Protein AF-X0SSD8-F1 (afdb_monomer_lite)

Organism: NCBI:txid412755

pLDDT: mean 95.23, std 4.35, range [61.84, 98.88]

Secondary structure (DSSP, 8-state):
---HHHHHHHTTT--SHHHHHH--GGGGEETTEESSTT--HHHHHHHHHHHHHHHSTT---EESS-------SEEEEEEEEEETTTTEEEEEEEEEEETTEEEEEEEEEEE-SSSSHHHHHHHHHHHHHHHHHH-SEEEEESSHHHHHHHHHHHHH-TTTS-HHHHHHHT-TTTEEEIIIIIIHHHEE-SSS---HHHHHHHTT---SSSS--HHHHHHHHHHHHHH--HHHHHHHHHHHHHHHHHHHHHHHHHHTSPB--

InterPro domains:
  IPR012337 Ribonuclease H-like superfamily [SSF53098] (72-259)
  IPR019993 RecB family nuclease, TM0106, putative [TIGR03491] (14-251)
  IPR038720 YprB, ribonuclease H-like domain [PF13482] (76-252)

Sequence (261 aa):
ELGRSKRDVMINHLGSVTELAQANLNQFQKGKKTIFSRVGRGTLEKFQERAILLSKSGSKPYLKSQISLPDAPTELFFDIETDPMRDICYLHGFLERRNRDTNTERYVAFFSDQPDEQEEKLAFSRAWEFIQKSMPCVIYYYSPYEKTQWKKLQGKYPDIMSEDDIVKMFNPEYAVDLYLNVVKKKTEWPTNDYSIKTLASYLGFRWRDESPSGAESIEWYHRWVETGDVNIKKRILKYNEDDCIATRVLLDGICLLPLQI

Structure (mmCIF, N/CA/C/O backbone):
data_AF-X0SSD8-F1
#
_entry.id   AF-X0SSD8-F1
#
loop_
_atom_site.group_PDB
_atom_site.id
_atom_site.type_symbol
_atom_site.label_atom_id
_atom_site.label_alt_id
_atom_site.label_comp_id
_atom_site.label_asym_id
_atom_site.label_entity_id
_atom_site.label_seq_id
_atom_site.pdbx_PDB_ins_code
_atom_site.Cartn_x
_atom_site.Cartn_y
_atom_site.Cartn_z
_atom_site.occupancy
_atom_site.B_iso_or_equiv
_atom_site.auth_seq_id
_atom_site.auth_comp_id
_atom_site.auth_asym_id
_atom_site.auth_atom_id
_atom_site.pdbx_PDB_model_num
ATOM 1 N N . GLU A 1 1 ? 10.029 3.449 -12.591 1.00 69.88 1 GLU A N 1
ATOM 2 C CA . GLU A 1 1 ? 8.869 3.849 -13.414 1.00 69.88 1 GLU A CA 1
ATOM 3 C C . GLU A 1 1 ? 9.199 5.068 -14.257 1.00 69.88 1 GLU A C 1
ATOM 5 O O . GLU A 1 1 ? 9.988 5.915 -13.833 1.00 69.88 1 GLU A O 1
ATOM 10 N N . LEU A 1 2 ? 8.609 5.138 -15.448 1.00 79.25 2 LEU A N 1
ATOM 11 C CA . LEU A 1 2 ? 8.697 6.296 -16.328 1.00 79.25 2 LEU A CA 1
ATOM 12 C C . LEU A 1 2 ? 7.611 7.307 -15.926 1.00 79.25 2 LEU A C 1
ATOM 14 O O . LEU A 1 2 ? 6.449 7.180 -16.308 1.00 79.25 2 LEU A O 1
ATOM 18 N N . GLY A 1 3 ? 7.989 8.303 -15.122 1.00 81.69 3 GLY A N 1
ATOM 19 C CA . GLY A 1 3 ? 7.087 9.399 -14.753 1.00 81.69 3 GLY A CA 1
ATOM 20 C C . GLY A 1 3 ? 6.688 10.253 -15.962 1.00 81.69 3 GLY A C 1
ATOM 21 O O . GLY A 1 3 ? 7.437 10.326 -16.939 1.00 81.69 3 GLY A O 1
ATOM 22 N N . ARG A 1 4 ? 5.532 10.928 -15.879 1.00 84.69 4 ARG A N 1
ATOM 23 C CA . ARG A 1 4 ? 4.957 11.754 -16.961 1.00 84.69 4 ARG A CA 1
ATOM 24 C C . ARG A 1 4 ? 5.971 12.728 -17.568 1.00 84.69 4 ARG A C 1
ATOM 26 O O . ARG A 1 4 ? 6.215 12.680 -18.762 1.00 84.69 4 ARG A O 1
ATOM 33 N N . SER A 1 5 ? 6.681 13.488 -16.735 1.00 86.75 5 SER A N 1
ATOM 34 C CA . SER A 1 5 ? 7.686 14.458 -17.199 1.00 86.75 5 SER A CA 1
ATOM 35 C C . SER A 1 5 ? 8.818 13.846 -18.033 1.00 86.75 5 SER A C 1
ATOM 37 O O . SER A 1 5 ? 9.299 14.477 -18.969 1.00 86.75 5 SER A O 1
ATOM 39 N N . LYS A 1 6 ? 9.255 12.620 -17.715 1.00 88.94 6 LYS A N 1
ATOM 40 C CA . LYS A 1 6 ? 10.278 11.903 -18.494 1.00 88.94 6 LYS A CA 1
ATOM 41 C C . LYS A 1 6 ? 9.692 11.296 -19.767 1.00 88.94 6 LYS A C 1
ATOM 43 O O . LYS A 1 6 ? 10.378 11.248 -20.779 1.00 88.94 6 LYS A O 1
ATOM 48 N N . ARG A 1 7 ? 8.434 10.852 -19.722 1.00 88.19 7 ARG A N 1
ATOM 49 C CA . ARG A 1 7 ? 7.702 10.359 -20.893 1.00 88.19 7 ARG A CA 1
ATOM 50 C C . ARG A 1 7 ? 7.535 11.460 -21.936 1.00 88.19 7 ARG A C 1
ATOM 52 O O . ARG A 1 7 ? 7.892 11.242 -23.084 1.00 88.19 7 ARG A O 1
ATOM 59 N N . ASP A 1 8 ? 7.092 12.642 -21.518 1.00 90.31 8 ASP A N 1
ATOM 60 C CA . ASP A 1 8 ? 6.790 13.766 -22.413 1.00 90.31 8 ASP A CA 1
ATOM 61 C C . ASP A 1 8 ? 8.025 14.232 -23.203 1.00 90.31 8 ASP A C 1
ATOM 63 O O . ASP A 1 8 ? 7.919 14.599 -24.368 1.00 90.31 8 ASP A O 1
ATOM 67 N N . VAL A 1 9 ? 9.226 14.166 -22.612 1.00 91.94 9 VAL A N 1
ATOM 68 C CA . VAL A 1 9 ? 10.470 14.512 -23.330 1.00 91.94 9 VAL A CA 1
ATOM 69 C C . VAL A 1 9 ? 10.972 13.394 -24.248 1.00 91.94 9 VAL A C 1
ATOM 71 O O . VAL A 1 9 ? 11.770 13.661 -25.144 1.00 91.94 9 VAL A O 1
ATOM 74 N N . MET A 1 10 ? 10.538 12.150 -24.027 1.00 92.00 10 MET A N 1
ATOM 75 C CA . MET A 1 10 ? 10.945 10.983 -24.817 1.00 92.00 10 MET A CA 1
ATOM 76 C C . MET A 1 10 ? 9.982 10.688 -25.971 1.00 92.00 10 MET A C 1
ATOM 78 O O . MET A 1 10 ? 10.431 10.205 -27.007 1.00 92.00 10 MET A O 1
ATOM 82 N N . ILE A 1 11 ? 8.694 11.012 -25.824 1.00 91.56 11 ILE A N 1
ATOM 83 C CA . ILE A 1 11 ? 7.618 10.541 -26.710 1.00 91.56 11 ILE A CA 1
ATOM 84 C C . ILE A 1 11 ? 7.776 10.963 -28.175 1.00 91.56 11 ILE A C 1
ATOM 86 O O . ILE A 1 11 ? 7.398 10.220 -29.070 1.00 91.56 11 ILE A O 1
ATOM 90 N N . ASN A 1 12 ? 8.421 12.106 -28.431 1.00 89.81 12 ASN A N 1
ATOM 91 C CA . ASN A 1 12 ? 8.698 12.584 -29.791 1.00 89.81 12 ASN A CA 1
ATOM 92 C C . ASN A 1 12 ? 9.767 11.759 -30.535 1.00 89.81 12 ASN A C 1
ATOM 94 O O . ASN A 1 12 ? 9.940 11.940 -31.734 1.00 89.81 12 ASN A O 1
ATOM 98 N N . HIS A 1 13 ? 10.510 10.899 -29.831 1.00 92.06 13 HIS A N 1
ATOM 99 C CA . HIS A 1 13 ? 11.540 10.025 -30.412 1.00 92.06 13 HIS A CA 1
ATOM 100 C C . HIS A 1 13 ? 11.259 8.534 -30.184 1.00 92.06 13 HIS A C 1
ATOM 102 O O . HIS A 1 13 ? 11.818 7.696 -30.882 1.00 92.06 13 HIS A O 1
ATOM 108 N N . LEU A 1 14 ? 10.471 8.211 -29.157 1.00 91.56 14 LEU A N 1
ATOM 109 C CA . LEU A 1 14 ? 10.144 6.863 -28.708 1.00 91.56 14 LEU A CA 1
ATOM 110 C C . LEU A 1 14 ? 8.654 6.835 -28.356 1.00 91.56 14 LEU A C 1
ATOM 112 O O . LEU A 1 14 ? 8.268 7.176 -27.235 1.00 91.56 14 LEU A O 1
ATOM 116 N N . GLY A 1 15 ? 7.824 6.471 -29.329 1.00 89.12 15 GLY A N 1
ATOM 117 C CA . GLY A 1 15 ? 6.366 6.524 -29.245 1.00 89.12 15 GLY A CA 1
ATOM 118 C C . GLY A 1 15 ? 5.740 5.330 -28.526 1.00 89.12 15 GLY A C 1
ATOM 119 O O . GLY A 1 15 ? 4.599 5.418 -28.074 1.00 89.12 15 GLY A O 1
ATOM 120 N N . SER A 1 16 ? 6.472 4.220 -28.376 1.00 91.38 16 SER A N 1
ATOM 121 C CA . SER A 1 16 ? 5.953 3.004 -27.744 1.00 91.38 16 SER A CA 1
ATOM 122 C C . SER A 1 16 ? 6.975 2.266 -26.876 1.00 91.38 16 SER A C 1
ATOM 124 O O . SER A 1 16 ? 8.190 2.452 -26.976 1.00 91.38 16 SER A O 1
ATOM 126 N N . VAL A 1 17 ? 6.461 1.381 -26.015 1.00 91.19 17 VAL A N 1
ATOM 127 C CA . VAL A 1 17 ? 7.279 0.452 -25.220 1.00 91.19 17 VAL A CA 1
ATOM 128 C C . VAL A 1 17 ? 8.094 -0.460 -26.142 1.00 91.19 17 VAL A C 1
ATOM 130 O O . VAL A 1 17 ? 9.282 -0.654 -25.910 1.00 91.19 17 VAL A O 1
ATOM 133 N N . THR A 1 18 ? 7.494 -0.954 -27.226 1.00 93.12 18 THR A N 1
ATOM 134 C CA . THR A 1 18 ? 8.175 -1.811 -28.205 1.00 93.12 18 THR A CA 1
ATOM 135 C C . THR A 1 18 ? 9.313 -1.082 -28.916 1.00 93.12 18 THR A C 1
ATOM 137 O O . THR A 1 18 ? 10.403 -1.636 -29.037 1.00 93.12 18 THR A O 1
ATOM 140 N N . GLU A 1 19 ? 9.106 0.175 -29.317 1.00 94.12 19 GLU A N 1
ATOM 141 C CA . GLU A 1 19 ? 10.172 0.994 -29.905 1.00 94.12 19 GLU A CA 1
ATOM 142 C C . GLU A 1 19 ? 11.337 1.179 -28.935 1.00 94.12 19 GLU A C 1
ATOM 144 O O . GLU A 1 19 ? 12.487 0.961 -29.309 1.00 94.12 19 GLU A O 1
ATOM 149 N N . LEU A 1 20 ? 11.066 1.519 -27.671 1.00 94.25 20 LEU A N 1
ATOM 150 C CA . LEU A 1 20 ? 12.121 1.659 -26.666 1.00 94.25 20 LEU A CA 1
ATOM 151 C C . LEU A 1 20 ? 12.851 0.331 -26.409 1.00 94.25 20 LEU A C 1
ATOM 153 O O . LEU A 1 20 ? 14.072 0.332 -26.251 1.00 94.25 20 LEU A O 1
ATOM 157 N N . ALA A 1 21 ? 12.139 -0.797 -26.411 1.00 94.50 21 ALA A N 1
ATOM 158 C CA . ALA A 1 21 ? 12.737 -2.119 -26.252 1.00 94.50 21 ALA A CA 1
ATOM 159 C C . ALA A 1 21 ? 13.722 -2.467 -27.382 1.00 94.50 21 ALA A C 1
ATOM 161 O O . ALA A 1 21 ? 14.730 -3.121 -27.131 1.00 94.50 21 ALA A O 1
ATOM 162 N N . GLN A 1 22 ? 13.444 -2.018 -28.609 1.00 95.06 22 GLN A N 1
ATOM 163 C CA . GLN A 1 22 ? 14.235 -2.326 -29.806 1.00 95.06 22 GLN A CA 1
ATOM 164 C C . GLN A 1 22 ? 15.257 -1.234 -30.167 1.00 95.06 22 GLN A C 1
ATOM 166 O O . GLN A 1 22 ? 16.117 -1.446 -31.021 1.00 95.06 22 GLN A O 1
ATOM 171 N N . ALA A 1 23 ? 15.174 -0.057 -29.542 1.00 94.31 23 ALA A N 1
ATOM 172 C CA . ALA A 1 23 ? 15.979 1.094 -29.922 1.00 94.31 23 ALA A CA 1
ATOM 173 C C . ALA A 1 23 ? 17.484 0.898 -29.676 1.00 94.31 23 ALA A C 1
ATOM 175 O O . ALA A 1 23 ? 17.923 0.462 -28.612 1.00 94.31 23 ALA A O 1
ATOM 176 N N . ASN A 1 24 ? 18.311 1.366 -30.613 1.00 94.88 24 ASN A N 1
ATOM 177 C CA . ASN A 1 24 ? 19.737 1.541 -30.362 1.00 94.88 24 ASN A CA 1
ATOM 178 C C . ASN A 1 24 ? 19.959 2.802 -29.514 1.00 94.88 24 ASN A C 1
ATOM 180 O O . ASN A 1 24 ? 19.963 3.915 -30.039 1.00 94.88 24 ASN A O 1
ATOM 184 N N . LEU A 1 25 ? 20.193 2.648 -28.206 1.00 94.19 25 LEU A N 1
ATOM 185 C CA . LEU A 1 25 ? 20.314 3.788 -27.289 1.00 94.19 25 LEU A CA 1
ATOM 186 C C . LEU A 1 25 ? 21.451 4.766 -27.635 1.00 94.19 25 LEU A C 1
ATOM 188 O O . LEU A 1 25 ? 21.428 5.912 -27.183 1.00 94.19 25 LEU A O 1
ATOM 192 N N . ASN A 1 26 ? 22.441 4.352 -28.434 1.00 93.19 26 ASN A N 1
ATOM 193 C CA . ASN A 1 26 ? 23.546 5.222 -28.849 1.00 93.19 26 ASN A CA 1
ATOM 194 C C . ASN A 1 26 ? 23.082 6.371 -29.752 1.00 93.19 26 ASN A C 1
ATOM 196 O O . ASN A 1 26 ? 23.691 7.438 -29.716 1.00 93.19 26 ASN A O 1
ATOM 200 N N . GLN A 1 27 ? 21.971 6.210 -30.480 1.00 94.19 27 GLN A N 1
ATOM 201 C CA . GLN A 1 27 ? 21.400 7.282 -31.307 1.00 94.19 27 GLN A CA 1
ATOM 202 C C . GLN A 1 27 ? 20.897 8.472 -30.474 1.00 94.19 27 GLN A C 1
ATOM 204 O O . GLN A 1 27 ? 20.763 9.584 -30.975 1.00 94.19 27 GLN A O 1
ATOM 209 N N . PHE A 1 28 ? 20.642 8.247 -29.183 1.00 94.06 28 PHE A N 1
ATOM 210 C CA . PHE A 1 28 ? 20.169 9.266 -28.252 1.00 94.06 28 PHE A CA 1
ATOM 211 C C . PHE A 1 28 ? 21.304 9.907 -27.444 1.00 94.06 28 PHE A C 1
ATOM 213 O O . PHE A 1 28 ? 21.031 10.706 -26.548 1.00 94.06 28 PHE A O 1
ATOM 220 N N . GLN A 1 29 ? 22.569 9.574 -27.717 1.00 92.62 29 GLN A N 1
ATOM 221 C CA . GLN A 1 29 ? 23.724 10.108 -26.995 1.00 92.62 29 GLN A CA 1
ATOM 222 C C . GLN A 1 29 ? 24.160 11.472 -27.562 1.00 92.62 29 GLN A C 1
ATOM 224 O O . GLN A 1 29 ? 24.346 11.636 -28.763 1.00 92.62 29 GLN A O 1
ATOM 229 N N . LYS A 1 30 ? 24.391 12.454 -26.683 1.00 89.44 30 LYS A N 1
ATOM 230 C CA . LYS A 1 30 ? 24.943 13.779 -27.008 1.00 89.44 30 LYS A CA 1
ATOM 231 C C . LYS A 1 30 ? 26.070 14.134 -26.033 1.00 89.44 30 LYS A C 1
ATOM 233 O O . LYS A 1 30 ? 25.843 14.664 -24.941 1.00 89.44 30 LYS A O 1
ATOM 238 N N . GLY A 1 31 ? 27.308 13.824 -26.421 1.00 88.12 31 GLY A N 1
ATOM 239 C CA . GLY A 1 31 ? 28.483 13.977 -25.558 1.00 88.12 31 GLY A CA 1
ATOM 240 C C . GLY A 1 31 ? 28.367 13.101 -24.306 1.00 88.12 31 GLY A C 1
ATOM 241 O O . GLY A 1 31 ? 28.175 11.895 -24.411 1.00 88.12 31 GLY A O 1
ATOM 242 N N . LYS A 1 32 ? 28.439 13.703 -23.111 1.00 83.94 32 LYS A N 1
ATOM 243 C CA . LYS A 1 32 ? 28.251 13.001 -21.821 1.00 83.94 32 LYS A CA 1
ATOM 244 C C . LYS A 1 32 ? 26.780 12.852 -21.394 1.00 83.94 32 LYS A C 1
ATOM 246 O O . LYS A 1 32 ? 26.508 12.289 -20.337 1.00 83.94 32 LYS A O 1
ATOM 251 N N . LYS A 1 33 ? 25.833 13.397 -22.161 1.00 91.88 33 LYS A N 1
ATOM 252 C CA . LYS A 1 33 ? 24.393 13.401 -21.853 1.00 91.88 33 LYS A CA 1
ATOM 253 C C . LYS A 1 33 ? 23.620 12.626 -22.918 1.00 91.88 33 LYS A C 1
ATOM 255 O O . LYS A 1 33 ? 24.188 12.224 -23.927 1.00 91.88 33 LYS A O 1
ATOM 260 N N . THR A 1 34 ? 22.322 12.442 -22.700 1.00 93.50 34 THR A N 1
ATOM 261 C CA . THR A 1 34 ? 21.405 12.048 -23.776 1.00 93.50 34 THR A CA 1
ATOM 262 C C . THR A 1 34 ? 20.756 13.295 -24.388 1.00 93.50 34 THR A C 1
ATOM 264 O O . THR A 1 34 ? 20.888 14.399 -23.850 1.00 93.50 34 THR A O 1
ATOM 267 N N . ILE A 1 35 ? 20.045 13.131 -25.503 1.00 94.56 35 ILE A N 1
ATOM 268 C CA . ILE A 1 35 ? 19.203 14.180 -26.095 1.00 94.56 35 ILE A CA 1
ATOM 269 C C . ILE A 1 35 ? 17.969 14.506 -25.236 1.00 94.56 35 ILE A C 1
ATOM 271 O O . ILE A 1 35 ? 17.359 15.560 -25.405 1.00 94.56 35 ILE A O 1
ATOM 275 N N . PHE A 1 36 ? 17.610 13.626 -24.299 1.00 93.75 36 PHE A N 1
ATOM 276 C CA . PHE A 1 36 ? 16.436 13.763 -23.449 1.00 93.75 36 PHE A CA 1
ATOM 277 C C . PHE A 1 36 ? 16.765 14.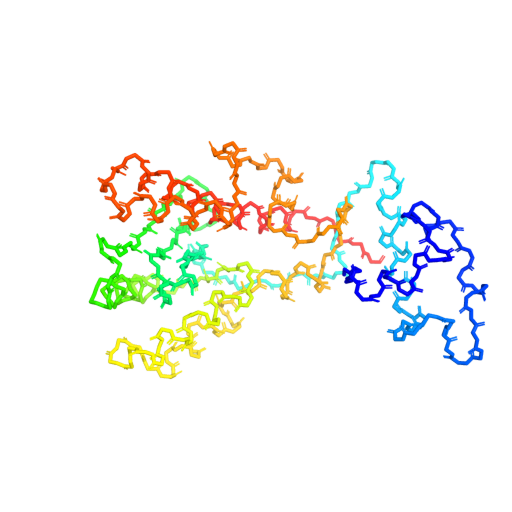576 -22.193 1.00 93.75 36 PHE A C 1
ATOM 279 O O . PHE A 1 36 ? 17.628 14.220 -21.382 1.00 93.75 36 PHE A O 1
ATOM 286 N N . SER A 1 37 ? 16.036 15.674 -21.988 1.00 90.75 37 SER A N 1
ATOM 287 C CA . SER A 1 37 ? 16.202 16.508 -20.796 1.00 90.75 37 SER A CA 1
ATOM 288 C C . SER A 1 37 ? 15.948 15.699 -19.518 1.00 90.75 37 SER A C 1
ATOM 290 O O . SER A 1 37 ? 14.937 15.013 -19.394 1.00 90.75 37 SER A O 1
ATOM 292 N N . ARG A 1 38 ? 16.870 15.783 -18.547 1.00 89.38 38 ARG A N 1
ATOM 293 C CA . ARG A 1 38 ? 16.798 15.096 -17.235 1.00 89.38 38 ARG A CA 1
ATOM 294 C C . ARG A 1 38 ? 16.733 13.557 -17.299 1.00 89.38 38 ARG A C 1
ATOM 296 O O . ARG A 1 38 ? 16.425 12.919 -16.290 1.00 89.38 38 ARG A O 1
ATOM 303 N N . VAL A 1 39 ? 17.071 12.949 -18.437 1.00 92.06 39 VAL A N 1
ATOM 304 C CA . VAL A 1 39 ? 17.204 11.492 -18.583 1.00 92.06 39 VAL A CA 1
ATOM 305 C C . VAL A 1 39 ? 18.650 11.173 -18.953 1.00 92.06 39 VAL A C 1
ATOM 307 O O . VAL A 1 39 ? 19.089 11.370 -20.079 1.00 92.06 39 VAL A O 1
ATOM 310 N N . GLY A 1 40 ? 19.434 10.715 -17.979 1.00 92.75 40 GLY A N 1
ATOM 311 C CA . GLY A 1 40 ? 20.805 10.259 -18.223 1.00 92.75 40 GLY A CA 1
ATOM 312 C C . GLY A 1 40 ? 20.850 8.875 -18.876 1.00 92.75 40 GLY A C 1
ATOM 313 O O . GLY A 1 40 ? 19.853 8.153 -18.870 1.00 92.75 40 GLY A O 1
ATOM 314 N N . ARG A 1 41 ? 22.030 8.475 -19.368 1.00 93.50 41 ARG A N 1
ATOM 315 C CA . ARG A 1 41 ? 22.236 7.187 -20.050 1.00 93.50 41 ARG A CA 1
ATOM 316 C C . ARG A 1 41 ? 21.767 5.990 -19.217 1.00 93.50 41 ARG A C 1
ATOM 318 O O . ARG A 1 41 ? 20.893 5.262 -19.664 1.00 93.50 41 ARG A O 1
ATOM 325 N N . GLY A 1 42 ? 22.221 5.878 -17.969 1.00 91.38 42 GLY A N 1
ATOM 326 C CA . GLY A 1 42 ? 21.797 4.784 -17.085 1.00 91.38 42 GLY A CA 1
ATOM 327 C C . GLY A 1 42 ? 20.308 4.804 -16.714 1.00 91.38 42 GLY A C 1
ATOM 328 O O . GLY A 1 42 ? 19.747 3.785 -16.336 1.00 91.38 42 GLY A O 1
ATOM 329 N N . THR A 1 43 ? 19.626 5.954 -16.811 1.00 91.75 43 THR A N 1
ATOM 330 C CA . THR A 1 43 ? 18.159 5.993 -16.651 1.00 91.75 43 THR A CA 1
ATOM 331 C C . THR A 1 43 ? 17.462 5.468 -17.903 1.00 91.75 43 THR A C 1
ATOM 333 O O . THR A 1 43 ? 16.469 4.759 -17.785 1.00 91.75 43 THR A O 1
ATOM 336 N N . LEU A 1 44 ? 17.985 5.806 -19.083 1.00 93.31 44 LEU A N 1
ATOM 337 C CA . LEU A 1 44 ? 17.465 5.336 -20.362 1.00 93.31 44 LEU A CA 1
ATOM 338 C C . LEU A 1 44 ? 17.641 3.818 -20.519 1.00 93.31 44 LEU A C 1
ATOM 340 O O . LEU A 1 44 ? 16.694 3.151 -20.917 1.00 93.31 44 LEU A O 1
ATOM 344 N N . GLU A 1 45 ? 18.796 3.278 -20.122 1.00 93.06 45 GLU A N 1
ATOM 345 C CA . GLU A 1 45 ? 19.063 1.829 -20.079 1.00 93.06 45 GLU A CA 1
ATOM 346 C C . GLU A 1 45 ? 18.060 1.107 -19.178 1.00 93.06 45 GLU A C 1
ATOM 348 O O . GLU A 1 45 ? 17.375 0.198 -19.634 1.00 93.06 45 GLU A O 1
ATOM 353 N N . LYS A 1 46 ? 17.842 1.602 -17.952 1.00 90.19 46 LYS A N 1
ATOM 354 C CA . LYS A 1 46 ? 16.805 1.062 -17.057 1.00 90.19 46 LYS A CA 1
ATOM 355 C C . LYS A 1 46 ? 15.408 1.108 -17.672 1.00 90.19 46 LYS A C 1
ATOM 357 O O . LYS A 1 46 ? 14.597 0.227 -17.421 1.00 90.19 46 LYS A O 1
ATOM 362 N N . PHE A 1 47 ? 15.072 2.147 -18.435 1.00 92.06 47 PHE A N 1
ATOM 363 C CA . PHE A 1 47 ? 13.776 2.194 -19.115 1.00 92.06 47 PHE A CA 1
ATOM 364 C C . PHE A 1 47 ? 13.691 1.182 -20.258 1.00 92.06 47 PHE A C 1
ATOM 366 O O . PHE A 1 47 ? 12.637 0.571 -20.421 1.00 92.06 47 PHE A O 1
ATOM 373 N N . GLN A 1 48 ? 14.779 0.971 -21.000 1.00 93.31 48 GLN A N 1
ATOM 374 C CA . GLN A 1 48 ? 14.852 -0.046 -22.044 1.00 93.31 48 GLN A CA 1
ATOM 375 C C . GLN A 1 48 ? 14.765 -1.466 -21.479 1.00 93.31 48 GLN A C 1
ATOM 377 O O . GLN A 1 48 ? 13.993 -2.256 -22.005 1.00 93.31 48 GLN A O 1
ATOM 382 N N . GLU A 1 49 ? 15.465 -1.786 -20.391 1.00 90.69 49 GLU A N 1
ATOM 383 C CA . GLU A 1 49 ? 15.370 -3.096 -19.724 1.00 90.69 49 GLU A CA 1
ATOM 384 C C . GLU A 1 49 ? 13.917 -3.434 -19.360 1.00 90.69 49 GLU A C 1
ATOM 3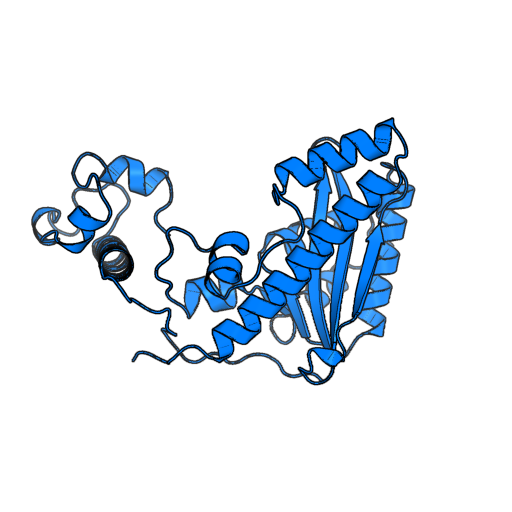86 O O . GLU A 1 49 ? 13.412 -4.509 -19.688 1.00 90.69 49 GLU A O 1
ATOM 391 N N . ARG A 1 50 ? 13.200 -2.470 -18.770 1.00 91.50 50 ARG A N 1
ATOM 392 C CA . ARG A 1 50 ? 11.769 -2.617 -18.462 1.00 91.50 50 ARG A CA 1
ATOM 393 C C . ARG A 1 50 ? 10.918 -2.756 -19.717 1.00 91.50 50 ARG A C 1
ATOM 395 O O . ARG A 1 50 ? 9.980 -3.544 -19.741 1.00 91.50 50 ARG A O 1
ATOM 402 N N . ALA A 1 51 ? 11.235 -1.997 -20.761 1.00 92.75 51 ALA A N 1
ATOM 403 C CA . ALA A 1 51 ? 10.522 -2.068 -22.027 1.00 92.75 51 ALA A CA 1
ATOM 404 C C . ALA A 1 51 ? 10.696 -3.432 -22.713 1.00 92.75 51 ALA A C 1
ATOM 406 O O . ALA A 1 51 ? 9.731 -3.969 -23.255 1.00 92.75 51 ALA A O 1
ATOM 407 N N . ILE A 1 52 ? 11.895 -4.017 -22.641 1.00 92.25 52 ILE A N 1
ATOM 408 C CA . ILE A 1 52 ? 12.188 -5.376 -23.112 1.00 92.25 52 ILE A CA 1
ATOM 409 C C . ILE A 1 52 ? 11.353 -6.387 -22.328 1.00 92.25 52 ILE A C 1
ATOM 411 O O . ILE A 1 52 ? 10.692 -7.229 -22.938 1.00 92.25 52 ILE A O 1
ATOM 415 N N . LEU A 1 53 ? 11.329 -6.276 -20.996 1.00 91.94 53 LEU A N 1
ATOM 416 C CA . LEU A 1 53 ? 10.535 -7.161 -20.146 1.00 91.94 53 LEU A CA 1
ATOM 417 C C . LEU A 1 53 ? 9.039 -7.086 -20.490 1.00 91.94 53 LEU A C 1
ATOM 419 O O . LEU A 1 53 ? 8.403 -8.122 -20.660 1.00 91.94 53 LEU A O 1
ATOM 423 N N . LEU A 1 54 ? 8.503 -5.874 -20.658 1.00 91.88 54 LEU A N 1
ATOM 424 C CA . LEU A 1 54 ? 7.109 -5.627 -21.042 1.00 91.88 54 LEU A CA 1
ATOM 425 C C . LEU A 1 54 ? 6.760 -6.116 -22.453 1.00 91.88 54 LEU A C 1
ATOM 427 O O . LEU A 1 54 ? 5.638 -6.552 -22.688 1.00 91.88 54 LEU A O 1
ATOM 431 N N . SER A 1 55 ? 7.697 -6.027 -23.399 1.00 91.00 55 SER A N 1
ATOM 432 C CA . SER A 1 55 ? 7.448 -6.376 -24.806 1.00 91.00 55 SER A CA 1
ATOM 433 C C . SER A 1 55 ? 7.554 -7.876 -25.079 1.00 91.00 55 SER A C 1
ATOM 435 O O . SER A 1 55 ? 7.029 -8.365 -26.079 1.00 91.00 55 SER A O 1
ATOM 437 N N . LYS A 1 56 ? 8.262 -8.622 -24.226 1.00 90.38 56 LYS A N 1
ATOM 438 C CA . LYS A 1 56 ? 8.466 -10.059 -24.404 1.00 90.38 56 LYS A CA 1
ATOM 439 C C . LYS A 1 56 ? 7.290 -10.844 -23.819 1.00 90.38 56 LYS A C 1
ATOM 441 O O . LYS A 1 56 ? 7.064 -10.857 -22.611 1.00 90.38 56 LYS A O 1
ATOM 446 N N . SER A 1 57 ? 6.568 -11.549 -24.689 1.00 88.31 57 SER A N 1
ATOM 447 C CA . SER A 1 57 ? 5.499 -12.461 -24.270 1.00 88.31 57 SER A CA 1
ATOM 448 C C . SER A 1 57 ? 6.038 -13.541 -23.322 1.00 88.31 57 SER A C 1
ATOM 450 O O . SER A 1 57 ? 7.115 -14.098 -23.546 1.00 88.31 57 SER A O 1
ATOM 452 N N . GLY A 1 58 ? 5.296 -13.820 -22.249 1.00 88.88 58 GLY A N 1
ATOM 453 C CA . GLY A 1 58 ? 5.672 -14.805 -21.231 1.00 88.88 58 GLY A CA 1
ATOM 454 C C . GLY A 1 58 ? 6.736 -14.341 -20.231 1.00 88.88 58 GLY A C 1
ATOM 455 O O . GLY A 1 58 ? 7.180 -15.152 -19.418 1.00 88.88 58 GLY A O 1
ATOM 456 N N . SER A 1 59 ? 7.145 -13.066 -20.259 1.00 92.56 59 SER A N 1
ATOM 457 C CA . SER A 1 59 ? 7.977 -12.481 -19.205 1.00 92.56 59 SER A CA 1
ATOM 458 C C . SER A 1 59 ? 7.342 -12.659 -17.828 1.00 92.56 59 SER A C 1
ATOM 460 O O . SER A 1 59 ? 6.133 -12.490 -17.654 1.00 92.56 59 SER A O 1
ATOM 462 N N . LYS A 1 60 ? 8.182 -12.974 -16.842 1.00 94.31 60 LYS A N 1
ATOM 463 C CA . LYS A 1 60 ? 7.792 -13.155 -15.443 1.00 94.31 60 LYS A CA 1
ATOM 464 C C . LYS A 1 60 ? 8.508 -12.133 -14.559 1.00 94.31 60 LYS A C 1
ATOM 466 O O . LYS A 1 60 ? 9.612 -11.713 -14.910 1.00 94.31 60 LYS A O 1
ATOM 471 N N . PRO A 1 61 ? 7.899 -11.728 -13.436 1.00 96.06 61 PRO A N 1
ATOM 472 C CA . PRO A 1 61 ? 8.568 -10.909 -12.438 1.00 96.06 61 PRO A CA 1
ATOM 473 C C . PRO A 1 61 ? 9.744 -11.654 -11.803 1.00 96.06 61 PRO A C 1
ATOM 475 O O . PRO A 1 61 ? 9.761 -12.886 -11.749 1.00 96.06 61 PRO A O 1
ATOM 478 N N . TYR A 1 62 ? 10.716 -10.892 -11.310 1.00 96.00 62 TYR A N 1
ATOM 479 C CA . TYR A 1 62 ? 11.917 -11.426 -10.672 1.00 96.00 62 TYR A CA 1
ATOM 480 C C . TYR A 1 62 ? 12.459 -10.484 -9.591 1.00 96.00 62 TYR A C 1
ATOM 482 O O . TYR A 1 62 ? 12.144 -9.287 -9.549 1.00 96.00 62 TYR A O 1
ATOM 490 N N . LEU A 1 63 ? 13.302 -11.030 -8.715 1.00 97.44 63 LEU A N 1
ATOM 491 C CA . LEU A 1 63 ? 14.083 -10.263 -7.751 1.00 97.44 63 LEU A CA 1
ATOM 492 C C . LEU A 1 63 ? 15.397 -9.810 -8.384 1.00 97.44 63 LEU A C 1
ATOM 494 O O . LEU A 1 63 ? 16.131 -10.613 -8.951 1.00 97.44 63 LEU A O 1
ATOM 498 N N . LYS A 1 64 ? 15.715 -8.526 -8.230 1.00 94.94 64 LYS A N 1
ATOM 499 C CA . LYS A 1 64 ? 17.006 -7.915 -8.586 1.00 94.94 64 LYS A CA 1
ATOM 500 C C . LYS A 1 64 ? 18.071 -8.137 -7.511 1.00 94.94 64 LYS A C 1
ATOM 502 O O . LYS A 1 64 ? 19.254 -7.940 -7.756 1.00 94.94 64 LYS A O 1
ATOM 507 N N . SER A 1 65 ? 17.646 -8.437 -6.286 1.00 95.44 65 SER A N 1
ATOM 508 C CA . SER A 1 65 ? 18.515 -8.714 -5.145 1.00 95.44 65 SER A CA 1
ATOM 509 C C . SER A 1 65 ? 17.743 -9.451 -4.054 1.00 95.44 65 SER A C 1
ATOM 511 O O . SER A 1 65 ? 16.511 -9.422 -4.018 1.00 95.44 65 SER A O 1
ATOM 513 N N . GLN A 1 66 ? 18.469 -10.108 -3.150 1.00 94.81 66 GLN A N 1
ATOM 514 C CA . GLN A 1 66 ? 17.864 -10.834 -2.040 1.00 94.81 66 GLN A CA 1
ATOM 515 C C . GLN A 1 66 ? 17.073 -9.895 -1.112 1.00 94.81 66 GLN A C 1
ATOM 517 O O . GLN A 1 66 ? 17.477 -8.764 -0.807 1.00 94.81 66 GLN A O 1
ATOM 522 N N . ILE A 1 67 ? 15.927 -10.381 -0.643 1.00 94.50 67 ILE A N 1
ATOM 523 C CA . ILE A 1 67 ? 15.079 -9.680 0.315 1.00 94.50 67 ILE A CA 1
ATOM 524 C C . ILE A 1 67 ? 15.343 -10.269 1.700 1.00 94.50 67 ILE A C 1
ATOM 526 O O . ILE A 1 67 ? 15.353 -11.481 1.877 1.00 94.50 67 ILE A O 1
ATOM 530 N N . SER A 1 68 ? 15.560 -9.385 2.670 1.00 93.75 68 SER A N 1
ATOM 531 C CA . SER A 1 68 ? 15.471 -9.702 4.090 1.00 93.75 68 SER A CA 1
ATOM 532 C C . SER A 1 68 ? 14.262 -8.945 4.620 1.00 93.75 68 SER A C 1
ATOM 534 O O . SER A 1 68 ? 14.142 -7.742 4.356 1.00 93.75 68 SER A O 1
ATOM 536 N N . LEU A 1 69 ? 13.353 -9.670 5.264 1.00 95.94 69 LEU A N 1
ATOM 537 C CA . LEU A 1 69 ? 12.153 -9.145 5.900 1.00 95.94 69 LEU A CA 1
ATOM 538 C C . LEU A 1 69 ? 12.258 -9.417 7.400 1.00 95.94 69 LEU A C 1
ATOM 540 O O . LEU A 1 69 ? 12.836 -10.441 7.778 1.00 95.94 69 LEU A O 1
ATOM 544 N N . PRO A 1 70 ? 11.723 -8.527 8.243 1.00 96.50 70 PRO A N 1
ATOM 545 C CA . PRO A 1 70 ? 11.645 -8.787 9.670 1.00 96.50 70 PRO A CA 1
ATOM 546 C C . PRO A 1 70 ? 10.747 -9.994 9.954 1.00 96.50 70 PRO A C 1
ATOM 548 O O . PRO A 1 70 ? 9.882 -10.350 9.150 1.00 96.50 70 PRO A O 1
ATOM 551 N N . ASP A 1 71 ? 10.981 -10.632 11.097 1.00 93.12 71 ASP A N 1
ATOM 552 C CA . ASP A 1 71 ? 10.267 -11.835 11.505 1.00 93.12 71 ASP A CA 1
ATOM 553 C C . ASP A 1 71 ? 9.581 -11.619 12.852 1.00 93.12 71 ASP A C 1
ATOM 555 O O . ASP A 1 71 ? 10.208 -11.188 13.820 1.00 93.12 71 ASP A O 1
ATOM 559 N N . ALA A 1 72 ? 8.286 -11.913 12.900 1.00 96.81 72 ALA A N 1
ATOM 560 C CA . ALA A 1 72 ? 7.494 -11.938 14.119 1.00 96.81 72 ALA A CA 1
ATOM 561 C C . ALA A 1 72 ? 6.324 -12.923 13.948 1.00 96.81 72 ALA A C 1
ATOM 563 O O . ALA A 1 72 ? 5.870 -13.142 12.821 1.00 96.81 72 ALA A O 1
ATOM 564 N N . PRO A 1 73 ? 5.780 -13.481 15.047 1.00 97.19 73 PRO A N 1
ATOM 565 C CA . PRO A 1 73 ? 4.608 -14.352 14.983 1.00 97.19 73 PRO A CA 1
ATOM 566 C C . PRO A 1 73 ? 3.356 -13.662 14.438 1.00 97.19 73 PRO A C 1
ATOM 568 O O . PRO A 1 73 ? 2.477 -14.346 13.927 1.00 97.19 73 PRO A O 1
ATOM 571 N N . THR A 1 74 ? 3.258 -12.338 14.553 1.00 98.56 74 THR A N 1
ATOM 572 C CA . THR A 1 74 ? 2.113 -11.546 14.091 1.00 98.56 74 THR A CA 1
ATOM 573 C C . THR A 1 74 ? 2.548 -10.603 12.976 1.00 98.56 74 THR A C 1
ATOM 575 O O . THR A 1 74 ? 3.545 -9.893 13.104 1.00 98.56 74 THR A O 1
ATOM 578 N N . GLU A 1 75 ? 1.770 -10.549 11.904 1.00 98.81 75 GLU A N 1
ATOM 579 C CA . GLU A 1 75 ? 1.905 -9.597 10.807 1.00 98.81 75 GLU A CA 1
ATOM 580 C C . GLU A 1 75 ? 0.629 -8.758 10.718 1.00 98.81 75 GLU A C 1
ATOM 582 O O . GLU A 1 75 ? -0.476 -9.292 10.816 1.00 98.81 75 GLU A O 1
ATOM 587 N N . LEU A 1 76 ? 0.782 -7.451 10.524 1.00 98.88 76 LEU A N 1
ATOM 588 C CA . LEU A 1 76 ? -0.308 -6.518 10.269 1.00 98.88 76 LEU A CA 1
ATOM 589 C C . LEU A 1 76 ? -0.134 -5.929 8.872 1.00 98.88 76 LEU A C 1
ATOM 591 O O . LEU A 1 76 ? 0.857 -5.247 8.616 1.00 98.88 76 LEU A O 1
ATOM 595 N N . PHE A 1 77 ? -1.098 -6.154 7.984 1.00 98.88 77 PHE A N 1
ATOM 596 C CA . PHE A 1 77 ? -1.178 -5.451 6.702 1.00 98.88 77 PHE A CA 1
ATOM 597 C C . PHE A 1 77 ? -2.097 -4.259 6.877 1.00 98.88 77 PHE A C 1
ATOM 599 O O . PHE A 1 77 ? -3.282 -4.432 7.156 1.00 98.88 77 PHE A O 1
ATOM 606 N N . PHE A 1 78 ? -1.510 -3.076 6.796 1.00 98.75 78 PHE A N 1
ATOM 607 C CA . PHE A 1 78 ? -2.100 -1.829 7.234 1.00 98.75 78 PHE A CA 1
ATOM 608 C C . PHE A 1 78 ? -2.414 -0.929 6.038 1.00 98.75 78 PHE A C 1
ATOM 610 O O . PHE A 1 78 ? -1.537 -0.657 5.215 1.00 98.75 78 PHE A O 1
ATOM 617 N N . ASP A 1 79 ? -3.659 -0.462 5.985 1.00 98.75 79 ASP A N 1
ATOM 618 C CA . ASP A 1 79 ? -4.170 0.474 4.987 1.00 98.75 79 ASP A CA 1
ATOM 619 C C . ASP A 1 79 ? -5.106 1.506 5.641 1.00 98.75 79 ASP A C 1
ATOM 621 O O . ASP A 1 79 ? -5.655 1.274 6.726 1.00 98.75 79 ASP A O 1
ATOM 625 N N . ILE A 1 80 ? -5.284 2.660 4.998 1.00 98.50 80 ILE A N 1
ATOM 626 C CA . ILE A 1 80 ? -6.163 3.734 5.469 1.00 98.50 80 ILE A CA 1
ATOM 627 C C . ILE A 1 80 ? -7.001 4.301 4.335 1.00 98.50 80 ILE A C 1
ATOM 629 O O . ILE A 1 80 ? -6.544 4.403 3.200 1.00 98.50 80 ILE A O 1
ATOM 633 N N . GLU A 1 81 ? -8.165 4.832 4.690 1.00 98.12 81 GLU A N 1
ATOM 634 C CA . GLU A 1 81 ? -8.952 5.666 3.788 1.00 98.12 81 GLU A CA 1
ATOM 635 C C . GLU A 1 81 ? -9.075 7.085 4.336 1.00 98.12 81 GLU A C 1
ATOM 637 O O . GLU A 1 81 ? -9.289 7.305 5.534 1.00 98.12 81 GLU A O 1
ATOM 642 N N . THR A 1 82 ? -8.962 8.068 3.444 1.00 97.06 82 THR A N 1
ATOM 643 C CA . THR A 1 82 ? -9.090 9.482 3.804 1.00 97.06 82 THR A CA 1
ATOM 644 C C . THR A 1 82 ? -10.011 10.220 2.845 1.00 97.06 82 THR A C 1
ATOM 646 O O . THR A 1 82 ? -10.175 9.835 1.688 1.00 97.06 82 THR A O 1
ATOM 649 N N . ASP A 1 83 ? -10.599 11.308 3.330 1.00 95.19 83 ASP A N 1
ATOM 650 C CA . ASP A 1 83 ? -11.324 12.291 2.540 1.00 95.19 83 ASP A CA 1
ATOM 651 C C . ASP A 1 83 ? -10.539 13.613 2.546 1.00 95.19 83 ASP A C 1
ATOM 653 O O . ASP A 1 83 ? -10.620 14.383 3.511 1.00 95.19 83 ASP A O 1
ATOM 657 N N . PRO A 1 84 ? -9.790 13.921 1.470 1.00 91.06 84 PRO A N 1
ATOM 658 C CA . PRO A 1 84 ? -9.032 15.163 1.368 1.00 91.06 84 PRO A CA 1
ATOM 659 C C . PRO A 1 84 ? -9.898 16.426 1.401 1.00 91.06 84 PRO A C 1
ATOM 661 O O . PRO A 1 84 ? -9.378 17.495 1.705 1.00 91.06 84 PRO A O 1
ATOM 664 N N . MET A 1 85 ? -11.195 16.337 1.072 1.00 90.88 85 MET A N 1
ATOM 665 C CA . MET A 1 85 ? -12.086 17.503 1.061 1.00 90.88 85 MET A CA 1
ATOM 666 C C . MET A 1 85 ? -12.517 17.902 2.474 1.00 90.88 85 MET A C 1
ATOM 668 O O . MET A 1 85 ? -12.703 19.088 2.738 1.00 90.88 85 MET A O 1
ATOM 672 N N . ARG A 1 86 ? -12.652 16.923 3.376 1.00 91.50 86 ARG A N 1
ATOM 673 C CA . ARG A 1 86 ? -12.973 17.137 4.799 1.00 91.50 86 ARG A CA 1
ATOM 674 C C . ARG A 1 86 ? -11.748 17.132 5.707 1.00 91.50 86 ARG A C 1
ATOM 676 O O . ARG A 1 86 ? -11.874 17.426 6.888 1.00 91.50 86 ARG A O 1
ATOM 683 N N . ASP A 1 87 ? -10.579 16.824 5.154 1.00 94.31 87 ASP A N 1
ATOM 684 C CA . ASP A 1 87 ? -9.325 16.696 5.889 1.00 94.31 87 ASP A CA 1
ATOM 685 C C . ASP A 1 87 ? -9.364 15.617 6.991 1.00 94.31 87 ASP A C 1
ATOM 687 O O . ASP A 1 87 ? -8.797 15.805 8.069 1.00 94.31 87 ASP A O 1
ATOM 691 N N . ILE A 1 88 ? -10.041 14.492 6.713 1.00 95.75 88 ILE A N 1
ATOM 692 C CA . ILE A 1 88 ? -10.285 13.401 7.674 1.00 95.75 88 ILE A CA 1
ATOM 693 C C . ILE A 1 88 ? -9.731 12.060 7.171 1.00 95.75 88 ILE A C 1
ATOM 695 O O . ILE A 1 88 ? -9.938 11.688 6.018 1.00 95.75 88 ILE A O 1
ATOM 699 N N . CYS A 1 89 ? -9.081 11.300 8.050 1.00 97.75 89 CYS A N 1
ATOM 700 C CA . CYS A 1 89 ? -8.775 9.877 7.915 1.00 97.75 89 CYS A CA 1
ATOM 701 C C . CYS A 1 89 ? -9.888 9.057 8.579 1.00 97.75 89 CYS A C 1
ATOM 703 O O . CYS A 1 89 ? -9.896 8.879 9.793 1.00 97.75 89 CYS A O 1
ATOM 705 N N . TYR A 1 90 ? -10.855 8.588 7.792 1.00 97.62 90 TYR A N 1
ATOM 706 C CA . TYR A 1 90 ? -12.092 8.009 8.323 1.00 97.62 90 TYR A CA 1
ATOM 707 C C . TYR A 1 90 ? -12.030 6.494 8.547 1.00 97.62 90 TYR A C 1
ATOM 709 O O . TYR A 1 90 ? -12.951 5.931 9.138 1.00 97.62 90 TYR A O 1
ATOM 717 N N . LEU A 1 91 ? -10.988 5.808 8.068 1.00 98.62 91 LEU A N 1
ATOM 718 C CA . LEU A 1 91 ? -10.836 4.365 8.250 1.00 98.62 91 LEU A CA 1
ATOM 719 C C . LEU A 1 91 ? -9.373 3.965 8.410 1.00 98.62 91 LEU A C 1
ATOM 721 O O . LEU A 1 91 ? -8.518 4.344 7.615 1.00 98.62 91 LEU A O 1
ATOM 725 N N . HIS A 1 92 ? -9.125 3.135 9.420 1.00 98.81 92 HIS A N 1
ATOM 726 C CA . HIS A 1 92 ? -7.878 2.422 9.657 1.00 98.81 92 HIS A CA 1
ATOM 727 C C . HIS A 1 92 ? -8.138 0.917 9.584 1.00 98.81 92 HIS A C 1
ATOM 729 O O . HIS A 1 92 ? -8.844 0.372 10.438 1.00 98.81 92 HIS A O 1
ATOM 735 N N . GLY A 1 93 ? -7.578 0.258 8.575 1.00 98.81 93 GLY A N 1
ATOM 736 C CA . GLY A 1 93 ? -7.751 -1.166 8.320 1.00 98.81 93 GLY A CA 1
ATOM 737 C C . GLY A 1 93 ? -6.506 -1.977 8.603 1.00 98.81 93 GLY A C 1
ATOM 738 O O . GLY A 1 93 ? -5.401 -1.583 8.244 1.00 98.81 93 GLY A O 1
ATOM 739 N N . PHE A 1 94 ? -6.696 -3.152 9.192 1.00 98.88 94 PHE A N 1
ATOM 740 C CA . PHE A 1 94 ? -5.626 -4.094 9.476 1.00 98.88 94 PHE A CA 1
ATOM 741 C C . PHE A 1 94 ? -6.064 -5.504 9.114 1.00 98.88 94 PHE A C 1
ATOM 743 O O . PHE A 1 94 ? -7.065 -5.993 9.632 1.00 98.88 94 PHE A O 1
ATOM 750 N N . LEU A 1 95 ? -5.295 -6.193 8.278 1.00 98.88 95 LEU A N 1
ATOM 751 C CA . LEU A 1 95 ? -5.355 -7.650 8.207 1.00 98.88 95 LEU A CA 1
ATOM 752 C C . LEU A 1 95 ? -4.292 -8.211 9.155 1.00 98.88 95 LEU A C 1
ATOM 754 O O . LEU A 1 95 ? -3.097 -8.077 8.897 1.00 98.88 95 LEU A O 1
ATOM 758 N N . GLU A 1 96 ? -4.722 -8.798 10.268 1.00 98.81 96 GLU A N 1
ATOM 759 C CA . GLU A 1 96 ? -3.853 -9.543 11.182 1.00 98.81 96 GLU A CA 1
ATOM 760 C C . GLU A 1 96 ? -3.637 -10.948 10.617 1.00 98.81 96 GLU A C 1
ATOM 762 O O . GLU A 1 96 ? -4.610 -11.638 10.321 1.00 98.81 96 GLU A O 1
ATOM 767 N N . ARG A 1 97 ? -2.384 -11.392 10.504 1.00 98.69 97 ARG A N 1
ATOM 768 C CA . ARG A 1 97 ? -2.011 -12.767 10.143 1.00 98.69 97 ARG A CA 1
ATOM 769 C C . ARG A 1 97 ? -1.023 -13.314 11.163 1.00 98.69 97 ARG A C 1
ATOM 771 O O . ARG A 1 97 ? -0.093 -12.616 11.557 1.00 98.69 97 ARG A O 1
ATOM 778 N N . ARG A 1 98 ? -1.196 -14.566 11.587 1.00 98.38 98 ARG A N 1
ATOM 779 C CA . ARG A 1 98 ? -0.311 -15.230 12.551 1.00 98.38 98 ARG A CA 1
ATOM 780 C C . ARG A 1 98 ? 0.491 -16.345 11.905 1.00 98.38 98 ARG A C 1
ATOM 782 O O . ARG A 1 98 ? -0.030 -17.120 11.113 1.00 98.38 98 ARG A O 1
ATOM 789 N N . ASN A 1 99 ? 1.767 -16.436 12.269 1.00 96.75 99 ASN A N 1
ATOM 790 C CA . ASN A 1 99 ? 2.717 -17.460 11.832 1.00 96.75 99 ASN A CA 1
ATOM 791 C C . ASN A 1 99 ? 2.755 -17.651 10.306 1.00 96.75 99 ASN A C 1
ATOM 793 O O . ASN A 1 99 ? 3.007 -18.756 9.829 1.00 96.75 99 ASN A O 1
ATOM 797 N N . ARG A 1 100 ? 2.486 -16.578 9.547 1.00 96.00 100 ARG A N 1
ATOM 798 C CA . ARG A 1 100 ? 2.389 -16.588 8.080 1.00 96.00 100 ARG A CA 1
ATOM 799 C C . ARG A 1 100 ? 1.357 -17.591 7.532 1.00 96.00 100 ARG A C 1
ATOM 801 O O . ARG A 1 100 ? 1.489 -18.048 6.401 1.00 96.00 100 ARG A O 1
ATOM 808 N N . ASP A 1 101 ? 0.331 -17.926 8.315 1.00 97.44 101 ASP A N 1
ATOM 809 C CA . ASP A 1 101 ? -0.754 -18.831 7.926 1.00 97.44 101 ASP A CA 1
ATOM 810 C C . ASP A 1 101 ? -2.004 -18.037 7.538 1.00 97.44 101 ASP A C 1
ATOM 812 O O . ASP A 1 101 ? -2.621 -17.370 8.372 1.00 97.44 101 ASP A O 1
ATOM 816 N N . THR A 1 102 ? -2.411 -18.142 6.273 1.00 95.88 102 THR A N 1
ATOM 817 C CA . THR A 1 102 ? -3.594 -17.458 5.733 1.00 95.88 102 THR A CA 1
ATOM 818 C C . THR A 1 102 ? -4.896 -17.885 6.415 1.00 95.88 102 THR A C 1
ATOM 820 O O . THR A 1 102 ? -5.856 -17.126 6.421 1.00 95.88 102 THR A O 1
ATOM 823 N N . ASN A 1 103 ? -4.955 -19.069 7.038 1.00 97.75 103 ASN A N 1
ATOM 824 C CA . ASN A 1 103 ? -6.146 -19.519 7.774 1.00 97.75 103 ASN A CA 1
ATOM 825 C C . ASN A 1 103 ? -6.352 -18.777 9.103 1.00 97.75 103 ASN A C 1
ATOM 827 O O . ASN A 1 103 ? -7.407 -18.898 9.722 1.00 97.75 103 ASN A O 1
ATOM 831 N N . THR A 1 104 ? -5.344 -18.031 9.557 1.00 98.19 104 THR A N 1
ATOM 832 C CA . THR A 1 104 ? -5.406 -17.230 10.786 1.00 98.19 104 THR A CA 1
ATOM 833 C C . THR A 1 104 ? -5.775 -15.773 10.525 1.00 98.19 104 THR A C 1
ATOM 835 O O . THR A 1 104 ? -5.816 -14.982 11.468 1.00 98.19 104 THR A O 1
ATOM 838 N N . GLU A 1 105 ? -6.011 -15.412 9.260 1.00 98.38 105 GLU A N 1
ATOM 839 C CA . GLU A 1 105 ? -6.263 -14.035 8.861 1.00 98.38 105 GLU A CA 1
ATOM 840 C C . GLU A 1 105 ? -7.540 -13.480 9.495 1.00 98.38 105 GLU A C 1
ATOM 842 O O . GLU A 1 105 ? -8.605 -14.104 9.476 1.00 98.38 105 GLU A O 1
ATOM 847 N N . ARG A 1 106 ? -7.431 -12.272 10.050 1.00 98.50 106 ARG A N 1
ATOM 848 C CA . ARG A 1 106 ? -8.551 -11.545 10.640 1.00 98.50 106 ARG A CA 1
ATOM 849 C C . ARG A 1 106 ? -8.468 -10.072 10.282 1.00 98.50 106 ARG A C 1
ATOM 851 O O . ARG A 1 106 ? -7.514 -9.391 10.654 1.00 98.50 106 ARG A O 1
ATOM 858 N N . TYR A 1 107 ? -9.501 -9.570 9.615 1.00 98.81 107 TYR A N 1
ATOM 859 C CA . TYR A 1 107 ? -9.641 -8.144 9.359 1.00 98.81 107 TYR A CA 1
ATOM 860 C C . TYR A 1 107 ? -10.170 -7.411 10.600 1.00 98.81 107 TYR A C 1
ATOM 862 O O . TYR A 1 107 ? -11.129 -7.844 11.247 1.00 98.81 107 TYR A O 1
ATOM 870 N N . VAL A 1 108 ? -9.521 -6.302 10.941 1.00 98.81 108 VAL A N 1
ATOM 871 C CA . VAL A 1 108 ? -9.865 -5.402 12.041 1.00 98.81 108 VAL A CA 1
ATOM 872 C C . VAL A 1 108 ? -9.893 -3.984 11.492 1.00 98.81 108 VAL A C 1
ATOM 874 O O . VAL A 1 108 ? -8.950 -3.551 10.837 1.00 98.81 108 VAL A O 1
ATOM 877 N N . ALA A 1 109 ? -10.970 -3.258 11.774 1.00 98.75 109 ALA A N 1
ATOM 878 C CA . ALA A 1 109 ? -11.191 -1.919 11.253 1.00 98.75 109 ALA A CA 1
ATOM 879 C C . ALA A 1 109 ? -11.614 -0.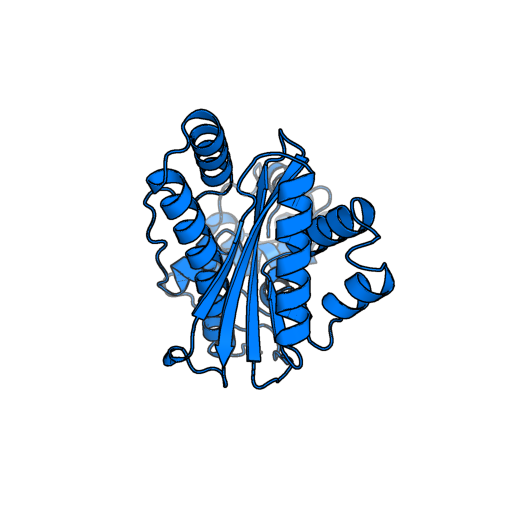952 12.355 1.00 98.75 109 ALA A C 1
ATOM 881 O O . ALA A 1 109 ? -12.439 -1.292 13.208 1.00 98.75 109 ALA A O 1
ATOM 882 N N . PHE A 1 110 ? -11.101 0.272 12.281 1.00 98.75 110 PHE A N 1
ATOM 883 C CA . PHE A 1 110 ? -11.524 1.397 13.109 1.00 98.75 110 PHE A CA 1
ATOM 884 C C . PHE A 1 110 ? -12.005 2.507 12.187 1.00 98.75 110 PHE A C 1
ATOM 886 O O . PHE A 1 110 ? -11.220 3.081 11.436 1.00 98.75 110 PHE A O 1
ATOM 893 N N . PHE A 1 111 ? -13.312 2.744 12.212 1.00 98.19 111 PHE A N 1
ATOM 894 C CA . PHE A 1 111 ? -14.013 3.637 11.300 1.00 98.19 111 PHE A CA 1
ATOM 895 C C . PHE A 1 111 ? -14.586 4.820 12.085 1.00 98.19 111 PHE A C 1
ATOM 897 O O . PHE A 1 111 ? -15.110 4.613 13.180 1.00 98.19 111 PHE A O 1
ATOM 904 N N . SER A 1 112 ? -14.509 6.024 11.527 1.00 96.69 112 SER A N 1
ATOM 905 C CA . SER A 1 112 ? -15.128 7.231 12.081 1.00 96.69 112 SER A CA 1
ATOM 906 C C . SER A 1 112 ? -16.600 7.279 11.700 1.00 96.69 112 SER A C 1
ATOM 908 O O . SER A 1 112 ? -16.944 7.484 10.538 1.00 96.69 112 SER A O 1
ATOM 910 N N . ASP A 1 113 ? -17.487 7.056 12.670 1.00 92.75 113 ASP A N 1
ATOM 911 C CA . ASP A 1 113 ? -18.925 6.937 12.416 1.00 92.75 113 ASP A CA 1
ATOM 912 C C . ASP A 1 113 ? -19.624 8.281 12.178 1.00 92.75 113 ASP A C 1
ATOM 914 O O . ASP A 1 113 ? -20.798 8.302 11.809 1.00 92.75 113 ASP A O 1
ATOM 918 N N . GLN A 1 114 ? -18.894 9.387 12.302 1.00 93.06 114 GLN A N 1
ATOM 919 C CA . GLN A 1 114 ? -19.278 10.719 11.852 1.00 93.06 114 GLN A CA 1
ATOM 920 C C . GLN A 1 114 ? -18.071 11.409 11.199 1.00 93.06 114 GLN A C 1
ATOM 922 O O . GLN A 1 114 ? -16.926 11.134 11.571 1.00 93.06 114 GLN A O 1
ATOM 927 N N . PRO A 1 115 ? -18.294 12.325 10.241 1.00 92.81 115 PRO A N 1
ATOM 928 C CA . PRO A 1 115 ? -17.232 13.087 9.591 1.00 92.81 115 PRO A CA 1
ATOM 929 C C . PRO A 1 115 ? -16.779 14.273 10.459 1.00 92.81 115 PRO A C 1
ATOM 931 O O . PRO A 1 115 ? -16.740 15.411 9.988 1.00 92.81 115 PRO A O 1
ATOM 934 N N . ASP A 1 116 ? -16.473 14.020 11.728 1.00 94.69 116 ASP A N 1
ATOM 935 C CA . ASP A 1 116 ? -16.035 15.034 12.681 1.00 94.69 116 ASP A CA 1
ATOM 936 C C . ASP A 1 116 ? -14.718 14.660 13.375 1.00 94.69 116 ASP A C 1
ATOM 938 O O . ASP A 1 116 ? -14.204 13.544 13.279 1.00 94.69 116 ASP A O 1
ATOM 942 N N . GLU A 1 117 ? -14.143 15.652 14.051 1.00 95.94 117 GLU A N 1
ATOM 943 C CA . GLU A 1 117 ? -12.855 15.538 14.731 1.00 95.94 117 GLU A CA 1
ATOM 944 C C . GLU A 1 117 ? -12.882 14.520 15.884 1.00 95.94 117 GLU A C 1
ATOM 946 O O . GLU A 1 117 ? -11.893 13.832 16.135 1.00 95.94 117 GLU A O 1
ATOM 951 N N . GLN A 1 118 ? -14.013 14.395 16.584 1.00 97.06 118 GLN A N 1
ATOM 952 C CA . GLN A 1 118 ? -14.137 13.510 17.738 1.00 97.06 118 GLN A CA 1
ATOM 953 C C . GLN A 1 118 ? -14.107 12.041 17.303 1.00 97.06 118 GLN A C 1
ATOM 955 O O . GLN A 1 118 ? -13.389 11.237 17.905 1.00 97.06 118 GLN A O 1
ATOM 960 N N . GLU A 1 119 ? -14.843 11.696 16.248 1.00 97.31 119 GLU A N 1
ATOM 961 C CA . GLU A 1 119 ? -14.875 10.344 15.689 1.00 97.31 119 GLU A CA 1
ATOM 962 C C . GLU A 1 119 ? -13.580 9.981 14.946 1.00 97.31 119 GLU A C 1
ATOM 964 O O . GLU A 1 119 ? -13.128 8.836 15.027 1.00 97.31 119 GLU A O 1
ATOM 969 N N . GLU A 1 120 ? -12.920 10.933 14.276 1.00 98.25 120 GLU A N 1
ATOM 970 C CA . GLU A 1 120 ? -11.571 10.720 13.723 1.00 98.25 120 GLU A CA 1
ATOM 971 C C . GLU A 1 120 ? -10.563 10.407 14.834 1.00 98.25 120 GLU A C 1
ATOM 973 O O . GLU A 1 120 ? -9.842 9.406 14.772 1.00 98.25 120 GLU A O 1
ATOM 978 N N . LYS A 1 121 ? -10.546 11.221 15.894 1.00 98.44 121 LYS A N 1
ATOM 979 C CA . LYS A 1 121 ? -9.662 11.014 17.042 1.00 98.44 121 LYS A CA 1
ATOM 980 C C . LYS A 1 121 ? -9.909 9.665 17.716 1.00 98.44 121 LYS A C 1
ATOM 982 O O . LYS A 1 121 ? -8.954 8.982 18.092 1.00 98.44 121 LYS A O 1
ATOM 987 N N . LEU A 1 122 ? -11.172 9.263 17.861 1.00 98.56 122 LEU A N 1
ATOM 988 C CA . LEU A 1 122 ? -11.544 7.978 18.452 1.00 98.56 122 LEU A CA 1
ATOM 989 C C . LEU A 1 122 ? -11.089 6.794 17.588 1.00 98.56 122 LEU A C 1
ATOM 991 O O . LEU A 1 122 ? -10.529 5.833 18.123 1.00 98.56 122 LEU A O 1
ATOM 995 N N . ALA A 1 123 ? -11.299 6.857 16.269 1.00 98.56 123 ALA A N 1
ATOM 996 C CA . ALA A 1 123 ? -10.839 5.827 15.340 1.00 98.56 123 ALA A CA 1
ATOM 997 C C . ALA A 1 123 ? -9.308 5.701 15.362 1.00 98.56 123 ALA A C 1
ATOM 999 O O . ALA A 1 123 ? -8.789 4.592 15.513 1.00 98.56 123 ALA A O 1
ATOM 1000 N N . PHE A 1 124 ? -8.593 6.830 15.324 1.00 98.69 124 PHE A N 1
ATOM 1001 C CA . PHE A 1 124 ? -7.134 6.871 15.423 1.00 98.69 124 PHE A CA 1
ATOM 1002 C C . PHE A 1 124 ? -6.625 6.289 16.750 1.00 98.69 124 PHE A C 1
ATOM 1004 O O . PHE A 1 124 ? -5.727 5.447 16.754 1.00 98.69 124 PHE A O 1
ATOM 1011 N N . SER A 1 125 ? -7.234 6.670 17.877 1.00 98.69 125 SER A N 1
ATOM 1012 C CA . SER A 1 125 ? -6.876 6.157 19.205 1.00 98.69 125 SER A CA 1
ATOM 1013 C C . SER A 1 125 ? -7.033 4.641 19.308 1.00 98.69 125 SER A C 1
ATOM 1015 O O . SER A 1 125 ? -6.116 3.954 19.762 1.00 98.69 125 SER A O 1
ATOM 1017 N N . ARG A 1 126 ? -8.155 4.096 18.825 1.00 98.75 126 ARG A N 1
ATOM 1018 C CA . ARG A 1 126 ? -8.402 2.646 18.831 1.00 98.75 126 ARG A CA 1
ATOM 1019 C C . ARG A 1 126 ? -7.465 1.894 17.887 1.00 98.75 126 ARG A C 1
ATOM 1021 O O . ARG A 1 126 ? -6.991 0.814 18.238 1.00 98.75 126 ARG A O 1
ATOM 1028 N N . ALA A 1 127 ? -7.163 2.468 16.722 1.00 98.81 127 ALA A N 1
ATOM 1029 C CA . ALA A 1 127 ? -6.186 1.911 15.793 1.00 98.81 127 ALA A CA 1
ATOM 1030 C C . ALA A 1 127 ? -4.787 1.851 16.416 1.00 98.81 127 ALA A C 1
ATOM 1032 O O . ALA A 1 127 ? -4.101 0.836 16.297 1.00 98.81 127 ALA A O 1
ATOM 1033 N N . TRP A 1 128 ? -4.377 2.903 17.129 1.00 98.56 128 TRP A N 1
ATOM 1034 C CA . TRP A 1 128 ? -3.100 2.907 17.831 1.00 98.56 128 TRP A CA 1
ATOM 1035 C C . TRP A 1 128 ? -3.054 1.864 18.954 1.00 98.56 128 TRP A C 1
ATOM 1037 O O . TRP A 1 128 ? -2.124 1.058 19.005 1.00 98.56 128 TRP A O 1
ATOM 1047 N N . GLU A 1 129 ? -4.097 1.797 19.786 1.00 98.69 129 GLU A N 1
ATOM 1048 C CA . GLU A 1 129 ? -4.213 0.795 20.851 1.00 98.69 129 GLU A CA 1
ATOM 1049 C C . GLU A 1 129 ? -4.144 -0.641 20.295 1.00 98.69 129 GLU A C 1
ATOM 1051 O O . GLU A 1 129 ? -3.519 -1.525 20.888 1.00 98.69 129 GLU A O 1
ATOM 1056 N N . PHE A 1 130 ? -4.750 -0.887 19.131 1.00 98.75 130 PHE A N 1
ATOM 1057 C CA . PHE A 1 130 ? -4.691 -2.182 18.460 1.00 98.75 130 PHE A CA 1
ATOM 1058 C C . PHE A 1 130 ? -3.271 -2.570 18.040 1.00 98.75 130 PHE A C 1
ATOM 1060 O O . PHE A 1 130 ? -2.854 -3.704 18.291 1.00 98.75 130 PHE A O 1
ATOM 1067 N N . ILE A 1 131 ? -2.506 -1.642 17.460 1.00 98.12 131 ILE A N 1
ATOM 1068 C CA . ILE A 1 131 ? -1.101 -1.892 17.108 1.00 98.12 131 ILE A CA 1
ATOM 1069 C C . ILE A 1 131 ? -0.290 -2.190 18.368 1.00 98.12 131 ILE A C 1
ATOM 1071 O O . ILE A 1 131 ? 0.446 -3.175 18.400 1.00 98.12 131 ILE A O 1
ATOM 1075 N N . GLN A 1 132 ? -0.464 -1.398 19.430 1.00 97.69 132 GLN A N 1
ATOM 1076 C CA . GLN A 1 132 ? 0.238 -1.610 20.698 1.00 97.69 132 GLN A CA 1
ATOM 1077 C C . GLN A 1 132 ? -0.037 -3.003 21.279 1.00 97.69 132 GLN A C 1
ATOM 1079 O O . GLN A 1 132 ? 0.895 -3.688 21.697 1.00 97.69 132 GLN A 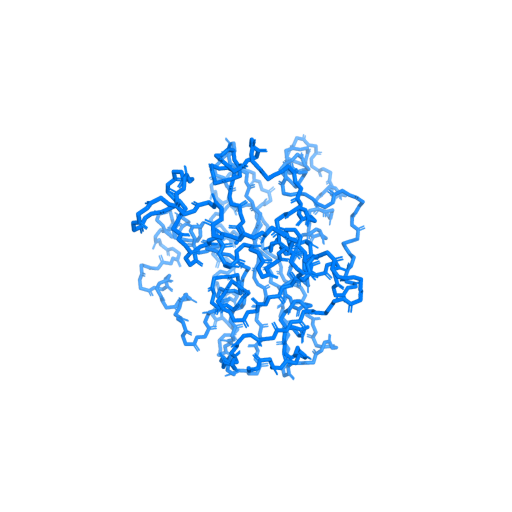O 1
ATOM 1084 N N . LYS A 1 133 ? -1.298 -3.457 21.255 1.00 98.06 133 LYS A N 1
ATOM 1085 C CA . LYS A 1 133 ? -1.697 -4.799 21.717 1.00 98.06 133 LYS A CA 1
ATOM 1086 C C . LYS A 1 133 ? -1.207 -5.934 20.817 1.00 98.06 133 LYS A C 1
ATOM 1088 O O . LYS A 1 133 ? -1.139 -7.071 21.275 1.00 98.06 133 LYS A O 1
ATOM 1093 N N . SER A 1 134 ? -0.900 -5.641 19.557 1.00 97.81 134 SER A N 1
ATOM 1094 C CA . SER A 1 134 ? -0.431 -6.631 18.584 1.00 97.81 134 SER A CA 1
ATOM 1095 C C . SER A 1 134 ? 1.082 -6.855 18.643 1.00 97.81 134 SER A C 1
ATOM 1097 O O . SER A 1 134 ? 1.569 -7.842 18.096 1.00 97.81 134 SER A O 1
ATOM 1099 N N . MET A 1 135 ? 1.834 -5.966 19.302 1.00 95.94 135 MET A N 1
ATOM 1100 C CA . MET A 1 135 ? 3.282 -6.101 19.454 1.00 95.94 135 MET A CA 1
ATOM 1101 C C . MET A 1 135 ? 3.665 -7.310 20.338 1.00 95.94 135 MET A C 1
ATOM 1103 O O . MET A 1 135 ? 3.029 -7.533 21.368 1.00 95.94 135 MET A O 1
ATOM 1107 N N . PRO A 1 136 ? 4.741 -8.055 20.006 1.00 96.56 136 PRO A N 1
ATOM 1108 C CA . PRO A 1 136 ? 5.619 -7.867 18.849 1.00 96.56 136 PRO A CA 1
ATOM 1109 C C . PRO A 1 136 ? 4.959 -8.307 17.529 1.00 96.56 136 PRO A C 1
ATOM 1111 O O . PRO A 1 136 ? 4.456 -9.424 17.419 1.00 96.56 136 PRO A O 1
ATOM 1114 N N . CYS A 1 137 ? 5.008 -7.438 16.514 1.00 98.19 137 CYS A N 1
ATOM 1115 C CA . CYS A 1 137 ? 4.495 -7.712 15.171 1.00 98.19 137 CYS A CA 1
ATOM 1116 C C . CYS A 1 137 ? 5.373 -7.082 14.083 1.00 98.19 137 CYS A C 1
ATOM 1118 O O . CYS A 1 137 ? 6.185 -6.201 14.365 1.00 98.19 137 CYS A O 1
ATOM 1120 N N . VAL A 1 138 ? 5.176 -7.519 12.840 1.00 98.69 138 VAL A N 1
ATOM 1121 C CA . VAL A 1 138 ? 5.656 -6.819 11.644 1.00 98.69 138 VAL A CA 1
ATOM 1122 C C . VAL A 1 138 ? 4.502 -6.049 11.015 1.00 98.69 138 VAL A C 1
ATOM 1124 O O . VAL A 1 138 ? 3.442 -6.620 10.779 1.00 98.69 138 VAL A O 1
ATOM 1127 N N . ILE A 1 139 ? 4.714 -4.775 10.697 1.00 98.75 139 ILE A N 1
ATOM 1128 C CA . ILE A 1 139 ? 3.725 -3.926 10.032 1.00 98.75 139 ILE A CA 1
ATOM 1129 C C . ILE A 1 139 ? 4.123 -3.767 8.567 1.00 98.75 139 ILE A C 1
ATOM 1131 O O . ILE A 1 139 ? 5.160 -3.183 8.252 1.00 98.75 139 ILE A O 1
ATOM 1135 N N . TYR A 1 140 ? 3.284 -4.249 7.663 1.00 98.81 140 TYR A N 1
ATOM 1136 C CA . TYR A 1 140 ? 3.411 -4.045 6.228 1.00 98.81 140 TYR A CA 1
ATOM 1137 C C . TYR A 1 140 ? 2.403 -3.003 5.776 1.00 98.81 140 TYR A C 1
ATOM 1139 O O . TYR A 1 140 ? 1.220 -3.100 6.080 1.00 98.81 140 TYR A O 1
ATOM 1147 N N . TYR A 1 141 ? 2.866 -2.029 5.011 1.00 98.62 141 TYR A N 1
ATOM 1148 C CA . TYR A 1 141 ? 2.015 -1.030 4.377 1.00 98.62 141 TYR A CA 1
ATOM 1149 C C . TYR A 1 141 ? 2.545 -0.774 2.972 1.00 98.62 141 TYR A C 1
ATOM 1151 O O . TYR A 1 141 ? 3.714 -1.060 2.668 1.00 98.62 141 TYR A O 1
ATOM 1159 N N . TYR A 1 142 ? 1.681 -0.313 2.073 1.00 98.31 142 TYR A N 1
ATOM 1160 C CA . TYR A 1 142 ? 2.072 -0.281 0.678 1.00 98.31 142 TYR A CA 1
ATOM 1161 C C . TYR A 1 142 ? 2.995 0.886 0.372 1.00 98.31 142 TYR A C 1
ATOM 1163 O O . TYR A 1 142 ? 3.943 0.691 -0.377 1.00 98.31 142 TYR A O 1
ATOM 1171 N N . SER A 1 143 ? 2.760 2.078 0.921 1.00 95.88 143 SER A N 1
ATOM 1172 C CA . SER A 1 143 ? 3.422 3.292 0.451 1.00 95.88 143 SER A CA 1
ATOM 1173 C C . SER A 1 143 ? 3.737 4.302 1.565 1.00 95.88 143 SER A C 1
ATOM 1175 O O . SER A 1 143 ? 3.229 4.220 2.677 1.00 95.88 143 SER A O 1
ATOM 1177 N N . PRO A 1 144 ? 4.524 5.358 1.295 1.00 97.06 144 PRO A N 1
ATOM 1178 C CA . PRO A 1 144 ? 4.755 6.417 2.281 1.00 97.06 144 PRO A CA 1
ATOM 1179 C C . PRO A 1 144 ? 3.491 7.160 2.732 1.00 97.06 144 PRO A C 1
ATOM 1181 O O . PRO A 1 144 ? 3.563 7.962 3.668 1.00 97.06 144 PRO A O 1
ATOM 1184 N N . TYR A 1 145 ? 2.370 6.977 2.029 1.00 97.06 145 TYR A N 1
ATOM 1185 C CA . TYR A 1 145 ? 1.119 7.666 2.298 1.00 97.06 145 TYR A CA 1
ATOM 1186 C C . TYR A 1 145 ? 0.595 7.364 3.705 1.00 97.06 145 TYR A C 1
ATOM 1188 O O . TYR A 1 145 ? 0.378 8.308 4.462 1.00 97.06 145 TYR A O 1
ATOM 1196 N N . GLU A 1 146 ? 0.532 6.090 4.100 1.00 97.75 146 GLU A N 1
ATOM 1197 C CA . GLU A 1 146 ? 0.101 5.656 5.437 1.00 97.75 146 GLU A CA 1
ATOM 1198 C C . GLU A 1 146 ? 0.906 6.357 6.547 1.00 97.75 146 GLU A C 1
ATOM 1200 O O . GLU A 1 146 ? 0.344 6.992 7.442 1.00 97.75 146 GLU A O 1
ATOM 1205 N N . LYS A 1 147 ? 2.243 6.352 6.430 1.00 97.81 147 LYS A N 1
ATOM 1206 C CA . LYS A 1 147 ? 3.143 7.062 7.358 1.00 97.81 147 LYS A CA 1
ATOM 1207 C C . LYS A 1 147 ? 2.906 8.572 7.378 1.00 97.81 147 LYS A C 1
ATOM 1209 O O . LYS A 1 147 ? 2.978 9.199 8.434 1.00 97.81 147 LYS A O 1
ATOM 1214 N N . THR A 1 148 ? 2.653 9.169 6.216 1.00 98.00 148 THR A N 1
ATOM 1215 C CA . THR A 1 148 ? 2.407 10.613 6.085 1.00 98.00 148 THR A CA 1
ATOM 1216 C C . THR A 1 148 ? 1.108 11.014 6.779 1.00 98.00 148 THR A C 1
ATOM 1218 O O . THR A 1 148 ? 1.098 11.988 7.532 1.00 98.00 148 THR A O 1
ATOM 1221 N N . GLN A 1 149 ? 0.037 10.246 6.576 1.00 98.06 149 GLN A N 1
ATOM 1222 C CA . GLN A 1 149 ? -1.254 10.500 7.213 1.00 98.06 149 GLN A CA 1
ATOM 1223 C C . GLN A 1 149 ? -1.195 10.266 8.722 1.00 98.06 149 GLN A C 1
ATOM 1225 O O . GLN A 1 149 ? -1.669 11.107 9.477 1.00 98.06 149 GLN A O 1
ATOM 1230 N N . TRP A 1 150 ? -0.533 9.208 9.198 1.00 98.19 150 TRP A N 1
ATOM 1231 C CA . TRP A 1 150 ? -0.394 8.991 10.643 1.00 98.19 150 TRP A CA 1
ATOM 1232 C C . TRP A 1 150 ? 0.478 10.039 11.328 1.00 98.19 150 TRP A C 1
ATOM 1234 O O . TRP A 1 150 ? 0.165 10.451 12.441 1.00 98.19 150 TRP A O 1
ATOM 1244 N N . LYS A 1 151 ? 1.514 10.561 10.658 1.00 98.31 151 LYS A N 1
ATOM 1245 C CA . LYS A 1 151 ? 2.262 11.718 11.172 1.00 98.31 151 LYS A CA 1
ATOM 1246 C C . LYS A 1 151 ? 1.382 12.969 11.271 1.00 98.31 151 LYS A C 1
ATOM 1248 O O . LYS A 1 151 ? 1.526 13.753 12.204 1.00 98.31 151 LYS A O 1
ATOM 1253 N N . LYS A 1 152 ? 0.465 13.159 10.322 1.00 98.06 152 LYS A N 1
ATOM 1254 C CA . LYS A 1 152 ? -0.500 14.260 10.359 1.00 98.06 152 LYS A CA 1
ATOM 1255 C C . LYS A 1 152 ? -1.507 14.090 11.502 1.00 98.06 152 LYS A C 1
ATOM 1257 O O . LYS A 1 152 ? -1.729 15.047 12.236 1.00 98.06 152 LYS A O 1
ATOM 1262 N N . LEU A 1 153 ? -2.058 12.889 11.686 1.00 98.38 153 LEU A N 1
ATOM 1263 C CA . LEU A 1 153 ? -2.956 12.570 12.801 1.00 98.38 153 LEU A CA 1
ATOM 1264 C C . LEU A 1 153 ? -2.267 12.735 14.153 1.00 98.38 153 LEU A C 1
ATOM 1266 O O . LEU A 1 153 ? -2.850 13.322 15.053 1.00 98.38 153 LEU A O 1
ATOM 1270 N N . GLN A 1 154 ? -1.012 12.301 14.279 1.00 98.31 154 GLN A N 1
ATOM 1271 C CA . GLN A 1 154 ? -0.202 12.523 15.476 1.00 98.31 154 GLN A CA 1
ATOM 1272 C C . GLN A 1 154 ? -0.063 14.021 15.790 1.00 98.31 154 GLN A C 1
ATOM 1274 O O . GLN A 1 154 ? -0.259 14.424 16.931 1.00 98.31 154 GLN A O 1
ATOM 1279 N N . GLY A 1 155 ? 0.220 14.858 14.785 1.00 98.00 155 GLY A N 1
ATOM 1280 C CA . GLY A 1 155 ? 0.279 16.311 14.967 1.00 98.00 155 GLY A CA 1
ATOM 1281 C C . GLY A 1 155 ? -1.073 16.946 15.323 1.00 98.00 155 GLY A C 1
ATOM 1282 O O . GLY A 1 155 ? -1.106 17.925 16.064 1.00 98.00 155 GLY A O 1
ATOM 1283 N N . LYS A 1 156 ? -2.181 16.386 14.818 1.00 97.38 156 LYS A N 1
ATOM 1284 C CA . LYS A 1 156 ? -3.553 16.827 15.121 1.00 97.38 156 LYS A CA 1
ATOM 1285 C C . LYS A 1 156 ? -4.007 16.391 16.523 1.00 97.38 156 LYS A C 1
ATOM 1287 O O . LYS A 1 156 ? -4.670 17.157 17.213 1.00 97.38 156 LYS A O 1
ATOM 1292 N N . TYR A 1 157 ? -3.602 15.198 16.960 1.00 97.88 157 TYR A N 1
ATOM 1293 C CA . TYR A 1 157 ? -4.005 14.554 18.216 1.00 97.88 157 TYR A CA 1
ATOM 1294 C C . TYR A 1 157 ? -2.792 14.103 19.053 1.00 97.88 157 TYR A C 1
ATOM 1296 O O . TYR A 1 157 ? -2.597 12.901 19.274 1.00 97.88 157 TYR A O 1
ATOM 1304 N N . PRO A 1 158 ? -1.962 15.042 19.545 1.00 97.56 158 PRO A N 1
ATOM 1305 C CA . PRO A 1 158 ? -0.722 14.715 20.254 1.00 97.56 158 PRO A CA 1
ATOM 1306 C C . PRO A 1 158 ? -0.944 14.030 21.612 1.00 97.56 158 PRO A C 1
ATOM 1308 O O . PRO A 1 158 ? -0.009 13.463 22.171 1.00 97.56 158 PRO A O 1
ATOM 1311 N N . ASP A 1 159 ? -2.163 14.065 22.156 1.00 97.38 159 ASP A N 1
ATOM 1312 C CA . ASP A 1 159 ? -2.538 13.356 23.382 1.00 97.38 159 ASP A CA 1
ATOM 1313 C C . ASP A 1 159 ? -2.796 11.853 23.167 1.00 97.38 159 ASP A C 1
ATOM 1315 O O . ASP A 1 159 ? -2.827 11.097 24.135 1.00 97.38 159 ASP A O 1
ATOM 1319 N N . ILE A 1 160 ? -2.952 11.411 21.914 1.00 97.88 160 ILE A N 1
ATOM 1320 C CA . ILE A 1 160 ? -3.160 9.999 21.558 1.00 97.88 160 ILE A CA 1
ATOM 1321 C C . ILE A 1 160 ? -1.837 9.274 21.304 1.00 97.88 160 ILE A C 1
ATOM 1323 O O . ILE A 1 160 ? -1.672 8.117 21.692 1.00 97.88 160 ILE A O 1
ATOM 1327 N N . MET A 1 161 ? -0.903 9.938 20.626 1.00 95.75 161 MET A N 1
ATOM 1328 C CA . MET A 1 161 ? 0.371 9.367 20.202 1.00 95.75 161 MET A CA 1
ATOM 1329 C C . MET A 1 161 ? 1.462 10.439 20.285 1.00 95.75 161 MET A C 1
ATOM 1331 O O . MET A 1 161 ? 1.291 11.542 19.765 1.00 95.75 161 MET A O 1
ATOM 1335 N N . SER A 1 162 ? 2.601 10.112 20.901 1.00 97.25 162 SER A N 1
ATOM 1336 C CA . SER A 1 162 ? 3.750 11.023 20.951 1.00 97.25 162 SER A CA 1
ATOM 1337 C C . SER A 1 162 ? 4.556 11.026 19.641 1.00 97.25 162 SER A C 1
ATOM 1339 O O . SER A 1 162 ? 4.440 10.125 18.807 1.00 97.25 162 SER A O 1
ATOM 1341 N N . GLU A 1 163 ? 5.428 12.022 19.457 1.00 96.94 163 GLU A N 1
ATOM 1342 C CA . GLU A 1 163 ? 6.367 12.046 18.321 1.00 96.94 163 GLU A CA 1
ATOM 1343 C C . GLU A 1 163 ? 7.325 10.838 18.323 1.00 96.94 163 GLU A C 1
ATOM 1345 O O . GLU A 1 163 ? 7.680 10.304 17.270 1.00 96.94 163 GLU A O 1
ATOM 1350 N N . ASP A 1 164 ? 7.702 10.350 19.504 1.00 97.75 164 ASP A N 1
ATOM 1351 C CA . ASP A 1 164 ? 8.526 9.149 19.647 1.00 97.75 164 ASP A CA 1
ATOM 1352 C C . ASP A 1 164 ? 7.762 7.885 19.238 1.00 97.75 164 ASP A C 1
ATOM 1354 O O . ASP A 1 164 ? 8.341 6.970 18.649 1.00 97.75 164 ASP A O 1
ATOM 1358 N N . ASP A 1 165 ? 6.462 7.823 19.524 1.00 97.44 165 ASP A N 1
ATOM 1359 C CA . ASP A 1 165 ? 5.623 6.678 19.176 1.00 97.44 165 ASP A CA 1
ATOM 1360 C C . ASP A 1 165 ? 5.455 6.538 17.664 1.00 97.44 165 ASP A C 1
ATOM 1362 O O . ASP A 1 165 ? 5.580 5.429 17.147 1.00 97.44 165 ASP A O 1
ATOM 1366 N N . ILE A 1 166 ? 5.259 7.641 16.929 1.00 96.19 166 ILE A N 1
ATOM 1367 C CA . ILE A 1 166 ? 5.170 7.585 15.460 1.00 96.19 166 ILE A CA 1
ATOM 1368 C C . ILE A 1 166 ? 6.512 7.176 14.829 1.00 96.19 166 ILE A C 1
ATOM 1370 O O . ILE A 1 166 ? 6.541 6.450 13.831 1.00 96.19 166 ILE A O 1
ATOM 1374 N N . VAL A 1 167 ? 7.642 7.589 15.419 1.00 96.88 167 VAL A N 1
ATOM 1375 C CA . VAL A 1 167 ? 8.978 7.144 14.988 1.00 96.88 167 VAL A CA 1
ATOM 1376 C C . VAL A 1 167 ? 9.157 5.649 15.241 1.00 96.88 167 VAL A C 1
ATOM 1378 O O . VAL A 1 167 ? 9.621 4.944 14.342 1.00 96.88 167 VAL A O 1
ATOM 1381 N N . LYS A 1 168 ? 8.761 5.158 16.422 1.00 96.12 168 LYS A N 1
ATOM 1382 C CA . LYS A 1 168 ? 8.810 3.732 16.772 1.00 96.12 168 LYS A CA 1
ATOM 1383 C C . LYS A 1 168 ? 7.905 2.914 15.861 1.00 96.12 168 LYS A C 1
ATOM 1385 O O . LYS A 1 168 ? 8.388 1.988 15.228 1.00 96.12 168 LYS A O 1
ATOM 1390 N N . MET A 1 169 ? 6.638 3.292 15.703 1.00 95.75 169 MET A N 1
ATOM 1391 C CA . MET A 1 169 ? 5.680 2.568 14.866 1.00 95.75 169 MET A CA 1
ATOM 1392 C C . MET A 1 169 ? 6.212 2.307 13.453 1.00 95.75 169 MET A C 1
ATOM 1394 O O . MET A 1 169 ? 6.035 1.213 12.930 1.00 95.75 169 MET A O 1
ATOM 1398 N N . PHE A 1 170 ? 6.880 3.292 12.847 1.00 97.12 170 PHE A N 1
ATOM 1399 C CA . PHE A 1 170 ? 7.464 3.177 11.510 1.00 97.12 170 PHE A CA 1
ATOM 1400 C C . PHE A 1 170 ? 8.977 2.893 11.529 1.00 97.12 170 PHE A C 1
ATOM 1402 O O . PHE A 1 170 ? 9.696 3.320 10.614 1.00 97.12 170 PHE A O 1
ATOM 1409 N N . ASN A 1 171 ? 9.470 2.202 12.562 1.00 97.25 171 ASN A N 1
ATOM 1410 C CA . ASN A 1 171 ? 10.857 1.759 12.656 1.00 97.25 171 ASN A CA 1
ATOM 1411 C C . ASN A 1 171 ? 11.137 0.693 11.575 1.00 97.25 171 ASN A C 1
ATOM 1413 O O . ASN A 1 171 ? 10.438 -0.319 11.526 1.00 97.25 171 ASN A O 1
ATOM 1417 N N . PRO A 1 172 ? 12.168 0.871 10.725 1.00 95.75 172 PRO A N 1
ATOM 1418 C CA . PRO A 1 172 ? 12.499 -0.073 9.654 1.00 95.75 172 PRO A CA 1
ATOM 1419 C C . PRO A 1 172 ? 12.862 -1.494 10.120 1.00 95.75 172 PRO A C 1
ATOM 1421 O O . PRO A 1 172 ? 12.936 -2.388 9.280 1.00 95.75 172 PRO A O 1
ATOM 1424 N N . GLU A 1 173 ? 13.102 -1.718 11.415 1.00 96.31 173 GLU A N 1
ATOM 1425 C CA . GLU A 1 173 ? 13.331 -3.052 11.986 1.00 96.31 173 GLU A CA 1
ATOM 1426 C C . GLU A 1 173 ? 12.079 -3.935 12.006 1.00 96.31 173 GLU A C 1
ATOM 1428 O O . GLU A 1 173 ? 12.216 -5.152 12.049 1.00 96.31 173 GLU A O 1
ATOM 1433 N N . TYR A 1 174 ? 10.875 -3.359 11.967 1.00 97.25 174 TYR A N 1
ATOM 1434 C CA . TYR A 1 174 ? 9.618 -4.123 11.972 1.00 97.25 174 TYR A CA 1
ATOM 1435 C C . TYR A 1 174 ? 8.486 -3.487 11.156 1.00 97.25 174 TYR A C 1
ATOM 1437 O O . TYR A 1 174 ? 7.442 -4.106 10.989 1.00 97.25 174 TYR A O 1
ATOM 1445 N N . ALA A 1 175 ? 8.671 -2.288 10.608 1.00 98.25 175 ALA A N 1
ATOM 1446 C CA . ALA A 1 175 ? 7.723 -1.641 9.712 1.00 98.25 175 ALA A CA 1
ATOM 1447 C C . ALA A 1 175 ? 8.295 -1.562 8.292 1.00 98.25 175 ALA A C 1
ATOM 1449 O O . ALA A 1 175 ? 9.376 -1.012 8.056 1.00 98.25 175 ALA A O 1
ATOM 1450 N N . VAL A 1 176 ? 7.564 -2.106 7.323 1.00 98.50 176 VAL A N 1
ATOM 1451 C CA . VAL A 1 176 ? 8.033 -2.295 5.951 1.00 98.50 176 VAL A CA 1
ATOM 1452 C C . VAL A 1 176 ? 7.110 -1.583 4.966 1.00 98.50 176 VAL A C 1
ATOM 1454 O O . VAL A 1 176 ? 6.014 -2.050 4.668 1.00 98.50 176 VAL A O 1
ATOM 1457 N N . ASP A 1 177 ? 7.620 -0.495 4.387 1.00 98.25 177 ASP A N 1
ATOM 1458 C CA . ASP A 1 177 ? 7.082 0.119 3.166 1.00 98.25 177 ASP A CA 1
ATOM 1459 C C . ASP A 1 177 ? 7.350 -0.817 1.980 1.00 98.25 177 ASP A C 1
ATOM 1461 O O . ASP A 1 177 ? 8.474 -0.871 1.457 1.00 98.25 177 ASP A O 1
ATOM 1465 N N . LEU A 1 178 ? 6.351 -1.596 1.563 1.00 98.25 178 LEU A N 1
ATOM 1466 C CA . LEU A 1 178 ? 6.541 -2.570 0.490 1.00 98.25 178 LEU A CA 1
ATOM 1467 C C . LEU A 1 178 ? 6.922 -1.896 -0.826 1.00 98.25 178 LEU A C 1
ATOM 1469 O O . LEU A 1 178 ? 7.781 -2.415 -1.542 1.00 98.25 178 LEU A O 1
ATOM 1473 N N . TYR A 1 179 ? 6.368 -0.731 -1.148 1.00 98.19 179 TYR A N 1
ATOM 1474 C CA . TYR A 1 179 ? 6.652 -0.053 -2.405 1.00 98.19 179 TYR A CA 1
ATOM 1475 C C . TYR A 1 179 ? 8.098 0.444 -2.495 1.00 98.19 179 TYR A C 1
ATOM 1477 O O . TYR A 1 179 ? 8.815 0.115 -3.448 1.00 98.19 179 TYR A O 1
ATOM 1485 N N . LEU A 1 180 ? 8.557 1.233 -1.521 1.00 97.00 180 LEU A N 1
ATOM 1486 C CA . LEU A 1 180 ? 9.886 1.841 -1.546 1.00 97.00 180 LEU A CA 1
ATOM 1487 C C . LEU A 1 180 ? 10.989 0.891 -1.096 1.00 97.00 180 LEU A C 1
ATOM 1489 O O . LEU A 1 180 ? 12.097 0.974 -1.638 1.00 97.00 180 LEU A O 1
ATOM 1493 N N . ASN A 1 181 ? 10.741 0.017 -0.118 1.00 96.38 181 ASN A N 1
ATOM 1494 C CA . ASN A 1 181 ? 11.795 -0.829 0.447 1.00 96.38 181 ASN A CA 1
ATOM 1495 C C . ASN A 1 181 ? 11.979 -2.118 -0.353 1.00 96.38 181 ASN A C 1
ATOM 1497 O O . ASN A 1 181 ? 13.103 -2.631 -0.421 1.00 96.38 181 ASN A O 1
ATOM 1501 N N . VAL A 1 182 ? 10.911 -2.604 -0.996 1.00 97.56 182 VAL A N 1
ATOM 1502 C CA . VAL A 1 182 ? 10.898 -3.906 -1.668 1.00 97.56 182 VAL A CA 1
ATOM 1503 C C . VAL A 1 182 ? 10.627 -3.764 -3.162 1.00 97.56 182 VAL A C 1
ATOM 1505 O O . VAL A 1 182 ? 11.550 -3.954 -3.952 1.00 97.56 182 VAL A O 1
ATOM 1508 N N . VAL A 1 183 ? 9.424 -3.366 -3.575 1.00 97.50 183 VAL A N 1
ATOM 1509 C CA . VAL A 1 183 ? 8.987 -3.386 -4.979 1.00 97.50 183 VAL A CA 1
ATOM 1510 C C . VAL A 1 183 ? 9.931 -2.576 -5.869 1.00 97.50 183 VAL A C 1
ATOM 1512 O O . VAL A 1 183 ? 10.591 -3.129 -6.752 1.00 97.50 183 VAL A O 1
ATOM 1515 N N . LYS A 1 184 ? 10.094 -1.274 -5.606 1.00 94.56 184 LYS A N 1
ATOM 1516 C CA . LYS A 1 184 ? 10.936 -0.404 -6.444 1.00 94.56 184 LYS A CA 1
ATOM 1517 C C . LYS A 1 184 ? 12.405 -0.809 -6.440 1.00 94.56 184 LYS A C 1
ATOM 1519 O O . LYS A 1 184 ? 13.071 -0.758 -7.482 1.00 94.56 184 LYS A O 1
ATOM 1524 N N . LYS A 1 185 ? 12.934 -1.170 -5.272 1.00 93.94 185 LYS A N 1
ATOM 1525 C CA . LYS A 1 185 ? 14.372 -1.403 -5.081 1.00 93.94 185 LYS A CA 1
ATOM 1526 C C . LYS A 1 185 ? 14.805 -2.796 -5.513 1.00 93.94 185 LYS A C 1
ATOM 1528 O O . LYS A 1 185 ? 15.851 -2.920 -6.140 1.00 93.94 185 LYS A O 1
ATOM 1533 N N . LYS A 1 186 ? 14.010 -3.816 -5.204 1.00 96.19 186 LYS A N 1
ATOM 1534 C CA . LYS A 1 186 ? 14.432 -5.221 -5.216 1.00 96.19 186 LYS A CA 1
ATOM 1535 C C . LYS A 1 186 ? 13.681 -6.087 -6.215 1.00 96.19 186 LYS A C 1
ATOM 1537 O O . LYS A 1 186 ? 14.101 -7.212 -6.427 1.00 96.19 186 LYS A O 1
ATOM 1542 N N . THR A 1 187 ? 12.638 -5.580 -6.869 1.00 96.38 187 THR A N 1
ATOM 1543 C CA . THR A 1 187 ? 11.863 -6.360 -7.848 1.00 96.38 187 THR A CA 1
ATOM 1544 C C . THR A 1 187 ? 11.797 -5.669 -9.204 1.00 96.38 187 THR A C 1
ATOM 1546 O O . THR A 1 187 ? 12.041 -4.460 -9.312 1.00 96.38 187 THR A O 1
ATOM 1549 N N . GLU A 1 188 ? 11.482 -6.434 -10.237 1.00 95.00 188 GLU A N 1
ATOM 1550 C CA . GLU A 1 188 ? 11.090 -5.925 -11.546 1.00 95.00 188 GLU A CA 1
ATOM 1551 C C . GLU A 1 188 ? 9.909 -6.753 -12.063 1.00 95.00 188 GLU A C 1
ATOM 1553 O O . GLU A 1 188 ? 9.876 -7.973 -11.882 1.00 95.00 188 GLU A O 1
ATOM 1558 N N . TRP A 1 189 ? 8.923 -6.081 -12.664 1.00 95.12 189 TRP A N 1
ATOM 1559 C CA . TRP A 1 189 ? 7.657 -6.694 -13.067 1.00 95.12 189 TRP A CA 1
ATOM 1560 C C . TRP A 1 189 ? 7.343 -6.375 -14.526 1.00 95.12 189 TRP A C 1
ATOM 1562 O O . TRP A 1 189 ? 7.572 -5.243 -14.961 1.00 95.12 189 TRP A O 1
ATOM 1572 N N . PRO A 1 190 ? 6.749 -7.319 -15.276 1.00 94.12 190 PRO A N 1
ATOM 1573 C CA . PRO A 1 190 ? 6.237 -7.078 -16.623 1.00 94.12 190 PRO A CA 1
ATOM 1574 C C . PRO A 1 190 ? 4.908 -6.296 -16.572 1.00 94.12 190 PRO A C 1
ATOM 1576 O O . PRO A 1 190 ? 3.904 -6.710 -17.146 1.00 94.12 190 PRO A O 1
ATOM 1579 N N . THR A 1 191 ? 4.886 -5.168 -15.858 1.00 93.31 191 THR A N 1
ATOM 1580 C CA . THR A 1 191 ? 3.716 -4.302 -15.672 1.00 93.31 191 THR A CA 1
ATOM 1581 C C . THR A 1 191 ? 4.050 -2.834 -15.946 1.00 93.31 191 THR A C 1
ATOM 1583 O O . TH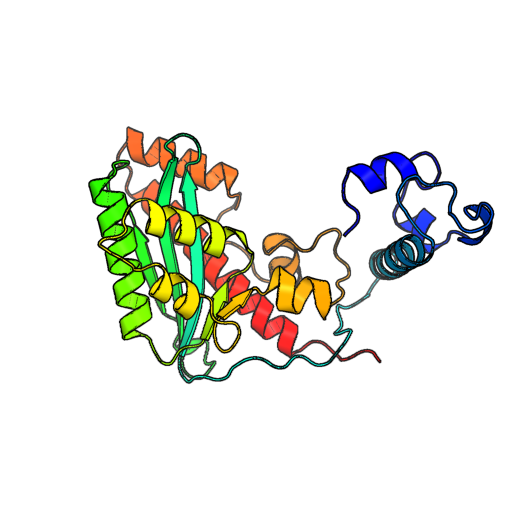R A 1 191 ? 5.187 -2.378 -15.787 1.00 93.31 191 THR A O 1
ATOM 1586 N N . ASN A 1 192 ? 3.052 -2.072 -16.406 1.00 89.06 192 ASN A N 1
ATOM 1587 C CA . ASN A 1 192 ? 3.245 -0.667 -16.789 1.00 89.06 192 ASN A CA 1
ATOM 1588 C C . ASN A 1 192 ? 3.618 0.217 -15.587 1.00 89.06 192 ASN A C 1
ATOM 1590 O O . ASN A 1 192 ? 4.461 1.116 -15.694 1.00 89.06 192 ASN A O 1
ATOM 1594 N N . ASP A 1 193 ? 3.033 -0.087 -14.434 1.00 91.94 193 ASP A N 1
ATOM 1595 C CA . ASP A 1 193 ? 3.253 0.580 -13.159 1.00 91.94 193 ASP A CA 1
ATOM 1596 C C . ASP A 1 193 ? 3.454 -0.436 -12.032 1.00 91.94 193 ASP A C 1
ATOM 1598 O O . ASP A 1 193 ? 3.292 -1.648 -12.202 1.00 91.94 193 ASP A O 1
ATOM 1602 N N . TYR A 1 194 ? 3.842 0.096 -10.881 1.00 95.44 194 TYR A N 1
ATOM 1603 C CA . TYR A 1 194 ? 3.938 -0.620 -9.625 1.00 95.44 194 TYR A CA 1
ATOM 1604 C C . TYR A 1 194 ? 2.878 -0.102 -8.661 1.00 95.44 194 TYR A C 1
ATOM 1606 O O . TYR A 1 194 ? 3.222 0.315 -7.565 1.00 95.44 194 TYR A O 1
ATOM 1614 N N . SER A 1 195 ? 1.615 -0.019 -9.071 1.00 95.75 195 SER A N 1
ATOM 1615 C CA . SER A 1 195 ? 0.526 0.154 -8.109 1.00 95.75 195 SER A CA 1
ATOM 1616 C C . SER A 1 195 ? 0.170 -1.187 -7.470 1.00 95.75 195 SER A C 1
ATOM 1618 O O . SER A 1 195 ? 0.350 -2.246 -8.081 1.00 95.75 195 SER A O 1
ATOM 1620 N N . ILE A 1 196 ? -0.378 -1.155 -6.252 1.00 97.12 196 ILE A N 1
ATOM 1621 C CA . ILE A 1 196 ? -0.817 -2.374 -5.564 1.00 97.12 196 ILE A CA 1
ATOM 1622 C C . ILE A 1 196 ? -1.868 -3.120 -6.390 1.00 97.12 196 ILE A C 1
ATOM 1624 O O . ILE A 1 196 ? -1.798 -4.339 -6.526 1.00 97.12 196 ILE A O 1
ATOM 1628 N N . LYS A 1 197 ? -2.760 -2.373 -7.050 1.00 95.62 197 LYS A N 1
ATOM 1629 C CA . LYS A 1 197 ? -3.800 -2.901 -7.941 1.00 95.62 197 LYS A CA 1
ATOM 1630 C C . LYS A 1 197 ? -3.221 -3.695 -9.089 1.00 95.62 197 LYS A C 1
ATOM 1632 O O . LYS A 1 197 ? -3.604 -4.845 -9.289 1.00 95.62 197 LYS A O 1
ATOM 1637 N N . THR A 1 198 ? -2.254 -3.121 -9.795 1.00 96.44 198 THR A N 1
ATOM 1638 C CA . THR A 1 198 ? -1.585 -3.797 -10.905 1.00 96.44 198 THR A CA 1
ATOM 1639 C C . THR A 1 198 ? -0.840 -5.045 -10.433 1.00 96.44 198 THR A C 1
ATOM 1641 O O . THR A 1 198 ? -0.994 -6.110 -11.031 1.00 96.44 198 THR A O 1
ATOM 1644 N N . LEU A 1 199 ? -0.058 -4.950 -9.355 1.00 98.12 199 LEU A N 1
ATOM 1645 C CA . LEU A 1 199 ? 0.802 -6.055 -8.926 1.00 98.12 199 LEU A CA 1
ATOM 1646 C C . LEU A 1 199 ? 0.032 -7.205 -8.266 1.00 98.12 199 LEU A C 1
ATOM 1648 O O . LEU A 1 199 ? 0.282 -8.363 -8.591 1.00 98.12 199 LEU A O 1
ATOM 1652 N N . ALA A 1 200 ? -0.931 -6.919 -7.390 1.00 98.19 200 ALA A N 1
ATOM 1653 C CA . ALA A 1 200 ? -1.755 -7.967 -6.793 1.00 98.19 200 ALA A CA 1
ATOM 1654 C C . ALA A 1 200 ? -2.659 -8.632 -7.847 1.00 98.19 200 ALA A C 1
ATOM 1656 O O . ALA A 1 200 ? -2.787 -9.856 -7.845 1.00 98.19 200 ALA A O 1
ATOM 1657 N N . SER A 1 201 ? -3.202 -7.867 -8.807 1.00 97.38 201 SER A N 1
ATOM 1658 C CA . SER A 1 201 ? -3.958 -8.442 -9.934 1.00 97.38 201 SER A CA 1
ATOM 1659 C C . SER A 1 201 ? -3.087 -9.334 -10.816 1.00 97.38 201 SER A C 1
ATOM 1661 O O . SER A 1 201 ? -3.535 -10.396 -11.245 1.00 97.38 201 SER A O 1
ATOM 1663 N N . TYR A 1 202 ? -1.826 -8.948 -11.054 1.00 97.06 202 TYR A N 1
ATOM 1664 C CA . TYR A 1 202 ? -0.860 -9.798 -11.756 1.00 97.06 202 TYR A CA 1
ATOM 1665 C C . TYR A 1 202 ? -0.660 -11.141 -11.035 1.00 97.06 202 TYR A C 1
ATOM 1667 O O . TYR A 1 202 ? -0.531 -12.181 -11.678 1.00 97.06 202 TYR A O 1
ATOM 1675 N N . LEU A 1 203 ? -0.688 -11.132 -9.700 1.00 97.88 203 LEU A N 1
ATOM 1676 C CA . LEU A 1 203 ? -0.612 -12.324 -8.849 1.00 97.88 203 LEU A CA 1
ATOM 1677 C C . LEU A 1 203 ? -1.953 -13.070 -8.702 1.00 97.88 203 LEU A C 1
ATOM 1679 O O . LEU A 1 203 ? -2.042 -14.026 -7.936 1.00 97.88 203 LEU A O 1
ATOM 1683 N N . GLY A 1 204 ? -2.992 -12.664 -9.436 1.00 97.62 204 GLY A N 1
ATOM 1684 C CA . GLY A 1 204 ? -4.293 -13.332 -9.464 1.00 97.62 204 GLY A CA 1
ATOM 1685 C C . GLY A 1 204 ? -5.290 -12.862 -8.404 1.00 97.62 204 GLY A C 1
ATOM 1686 O O . GLY A 1 204 ? -6.394 -13.407 -8.351 1.00 97.62 204 GLY A O 1
ATOM 1687 N N . PHE A 1 205 ? -4.954 -11.855 -7.592 1.00 98.12 205 PHE A N 1
ATOM 1688 C CA . PHE A 1 205 ? -5.917 -11.244 -6.677 1.00 98.12 205 PHE A CA 1
ATOM 1689 C C . PHE A 1 205 ? -6.998 -10.483 -7.443 1.00 98.12 205 PHE A C 1
ATOM 1691 O O . PHE A 1 205 ? -6.751 -9.913 -8.507 1.00 98.12 205 PHE A O 1
ATOM 1698 N N . ARG A 1 206 ? -8.209 -10.463 -6.892 1.00 97.56 206 ARG A N 1
ATOM 1699 C CA . ARG A 1 206 ? -9.332 -9.707 -7.436 1.00 97.56 206 ARG A CA 1
ATOM 1700 C C . ARG A 1 206 ? -10.041 -9.021 -6.285 1.00 97.56 206 ARG A C 1
ATOM 1702 O O . ARG A 1 206 ? -10.503 -9.697 -5.370 1.00 97.56 206 ARG A O 1
ATOM 1709 N N . TRP A 1 207 ? -10.147 -7.701 -6.373 1.00 97.75 207 TRP A N 1
ATOM 1710 C CA . TRP A 1 207 ? -11.031 -6.940 -5.504 1.00 97.75 207 TRP A CA 1
ATOM 1711 C C . TRP A 1 207 ? -12.462 -7.430 -5.691 1.00 97.75 207 TRP A C 1
ATOM 1713 O O . TRP A 1 207 ? -12.873 -7.823 -6.786 1.00 97.75 207 TRP A O 1
ATOM 1723 N N . ARG A 1 208 ? -13.216 -7.420 -4.598 1.00 97.00 208 ARG A N 1
ATOM 1724 C CA . ARG A 1 208 ? -14.608 -7.856 -4.575 1.00 97.00 208 ARG A CA 1
ATOM 1725 C C . ARG A 1 208 ? -15.564 -6.772 -5.074 1.00 97.00 208 ARG A C 1
ATOM 1727 O O . ARG A 1 208 ? -16.742 -7.073 -5.253 1.00 97.00 208 ARG A O 1
ATOM 1734 N N . ASP A 1 209 ? -15.090 -5.537 -5.220 1.00 93.81 209 ASP A N 1
ATOM 1735 C CA . ASP A 1 209 ? -15.815 -4.440 -5.862 1.00 93.81 209 ASP A CA 1
ATOM 1736 C C . ASP A 1 209 ? -15.525 -4.386 -7.368 1.00 93.81 209 ASP A C 1
ATOM 1738 O O . ASP A 1 209 ? -14.427 -4.728 -7.805 1.00 93.81 209 ASP A O 1
ATOM 1742 N N . GLU A 1 210 ? -16.494 -3.930 -8.161 1.00 88.19 210 GLU A N 1
ATOM 1743 C CA . GLU A 1 210 ? -16.362 -3.813 -9.619 1.00 88.19 210 GLU A CA 1
ATOM 1744 C C . GLU A 1 210 ? -15.519 -2.602 -10.051 1.00 88.19 210 GLU A C 1
ATOM 1746 O O . GLU A 1 210 ? -14.912 -2.629 -11.122 1.00 88.19 210 GLU A O 1
ATOM 1751 N N . SER A 1 211 ? -15.446 -1.555 -9.219 1.00 86.38 211 SER A N 1
ATOM 1752 C CA . SER A 1 211 ? -14.689 -0.326 -9.493 1.00 86.38 211 SER A CA 1
ATOM 1753 C C . SER A 1 211 ? -13.785 0.055 -8.308 1.00 86.38 211 SER A C 1
ATOM 1755 O O . SER A 1 211 ? -13.980 1.094 -7.672 1.00 86.38 211 SER A O 1
ATOM 1757 N N . PRO A 1 212 ? -12.771 -0.769 -7.976 1.00 86.00 212 PRO A N 1
ATOM 1758 C CA . PRO A 1 212 ? -11.915 -0.554 -6.814 1.00 86.00 212 PRO A CA 1
ATOM 1759 C C . PRO A 1 212 ? -10.972 0.636 -7.049 1.00 86.00 212 PRO A C 1
ATOM 1761 O O . PRO A 1 212 ? -9.928 0.529 -7.700 1.00 86.00 212 PRO A O 1
ATOM 1764 N N . SER A 1 213 ? -11.302 1.801 -6.499 1.00 90.25 213 SER A N 1
ATOM 1765 C CA . SER A 1 213 ? -10.585 3.062 -6.716 1.00 90.25 213 SER A CA 1
ATOM 1766 C C . SER A 1 213 ? -10.618 3.918 -5.448 1.00 90.25 213 SER A C 1
ATOM 1768 O O . SER A 1 213 ? -11.665 4.054 -4.832 1.00 90.25 213 SER A O 1
ATOM 1770 N N . GLY A 1 214 ? -9.489 4.542 -5.087 1.00 85.94 214 GLY A N 1
ATOM 1771 C CA . GLY A 1 214 ? -9.460 5.475 -3.952 1.00 85.94 214 GLY A CA 1
ATOM 1772 C C . GLY A 1 214 ? -10.276 6.749 -4.212 1.00 85.94 214 GLY A C 1
ATOM 1773 O O . GLY A 1 214 ? -10.722 7.405 -3.285 1.00 85.94 214 GLY A O 1
ATOM 1774 N N . ALA A 1 215 ? -10.522 7.103 -5.480 1.00 89.44 215 ALA A N 1
ATOM 1775 C CA . ALA A 1 215 ? -11.458 8.179 -5.804 1.00 89.44 215 ALA A CA 1
ATOM 1776 C C . ALA A 1 215 ? -12.917 7.742 -5.587 1.00 89.44 215 ALA A C 1
ATOM 1778 O O . ALA A 1 215 ? -13.742 8.545 -5.164 1.00 89.44 215 ALA A O 1
ATOM 1779 N N . GLU A 1 216 ? -13.217 6.465 -5.841 1.00 92.19 216 GLU A N 1
ATOM 1780 C CA . GLU A 1 216 ? -14.543 5.898 -5.591 1.00 92.19 216 GLU A CA 1
ATOM 1781 C C . GLU A 1 216 ? -14.792 5.728 -4.089 1.00 92.19 216 GLU A C 1
ATOM 1783 O O . GLU A 1 216 ? -15.888 6.032 -3.635 1.00 92.19 216 GLU A O 1
ATOM 1788 N N . SER A 1 217 ? -13.785 5.339 -3.292 1.00 92.19 217 SER A N 1
ATOM 1789 C CA . SER A 1 217 ? -13.939 5.248 -1.830 1.00 92.19 217 SER A CA 1
ATOM 1790 C C . SER A 1 217 ? -14.303 6.599 -1.204 1.00 92.19 217 SER A C 1
ATOM 1792 O O . SER A 1 217 ? -15.174 6.652 -0.335 1.00 92.19 217 SER A O 1
ATOM 1794 N N . ILE A 1 218 ? -13.735 7.702 -1.708 1.00 94.06 218 ILE A N 1
ATOM 1795 C CA . ILE A 1 218 ? -14.116 9.069 -1.315 1.00 94.06 218 ILE A CA 1
ATOM 1796 C C . ILE A 1 218 ? -15.584 9.359 -1.666 1.00 94.06 218 ILE A C 1
ATOM 1798 O O . ILE A 1 218 ? -16.322 9.855 -0.817 1.00 94.06 218 ILE A O 1
ATOM 1802 N N . GLU A 1 219 ? -16.033 9.033 -2.882 1.00 95.62 219 GLU A N 1
ATOM 1803 C CA . GLU A 1 219 ? -17.433 9.231 -3.297 1.00 95.62 219 GLU A CA 1
ATOM 1804 C C . GLU A 1 219 ? -18.404 8.414 -2.434 1.00 95.62 219 GLU A C 1
ATOM 1806 O O . GLU A 1 219 ? -19.398 8.949 -1.933 1.00 95.62 219 GLU A O 1
ATOM 1811 N N . TRP A 1 220 ? -18.073 7.148 -2.165 1.00 96.25 220 TRP A N 1
ATOM 1812 C CA . TRP A 1 220 ? -18.857 6.285 -1.286 1.00 96.25 220 TRP A CA 1
ATOM 1813 C C . TRP A 1 220 ? -18.922 6.862 0.125 1.00 96.25 220 TRP A C 1
ATOM 1815 O O . TRP A 1 220 ? -19.995 6.893 0.723 1.00 96.25 220 TRP A O 1
ATOM 1825 N N . TYR A 1 221 ? -17.807 7.362 0.659 1.00 96.25 221 TYR A N 1
ATOM 1826 C CA . TYR A 1 221 ? -17.789 7.987 1.976 1.00 96.25 221 TYR A CA 1
ATOM 1827 C C . TYR A 1 221 ? -18.683 9.229 2.027 1.00 96.25 221 TYR A C 1
ATOM 1829 O O . TYR A 1 221 ? -19.489 9.362 2.946 1.00 96.25 221 TYR A O 1
ATOM 1837 N N . HIS A 1 222 ? -18.616 10.098 1.012 1.00 95.62 222 HIS A N 1
ATOM 1838 C CA . HIS A 1 222 ? -19.481 11.280 0.917 1.00 95.62 222 HIS A CA 1
ATOM 1839 C C . HIS A 1 222 ? -20.960 10.887 0.920 1.00 95.62 222 HIS A C 1
ATOM 1841 O O . HIS A 1 222 ? -21.736 11.426 1.708 1.00 95.62 222 HIS A O 1
ATOM 1847 N N . ARG A 1 223 ? -21.345 9.891 0.116 1.00 96.38 223 ARG A N 1
ATOM 1848 C CA . ARG A 1 223 ? -22.724 9.387 0.093 1.00 96.38 223 ARG A CA 1
ATOM 1849 C C . ARG A 1 223 ? -23.145 8.746 1.404 1.00 96.38 223 ARG A C 1
ATOM 1851 O O . ARG A 1 223 ? -24.288 8.913 1.822 1.00 96.38 223 ARG A O 1
ATOM 1858 N N . TRP A 1 224 ? -22.261 7.994 2.050 1.00 97.38 224 TRP A N 1
ATOM 1859 C CA . TRP A 1 224 ? -22.552 7.399 3.349 1.00 97.38 224 TRP A CA 1
ATOM 1860 C C . TRP A 1 224 ? -22.770 8.478 4.417 1.00 97.38 224 TRP A C 1
ATOM 1862 O O . TRP A 1 224 ? -23.734 8.376 5.168 1.00 97.38 224 TRP A O 1
ATOM 1872 N N . VAL A 1 225 ? -21.963 9.542 4.428 1.00 95.56 225 VAL A N 1
ATOM 1873 C CA . VAL A 1 225 ? -22.152 10.698 5.320 1.00 95.56 225 VAL A CA 1
ATOM 1874 C C . VAL A 1 225 ? -23.520 11.357 5.110 1.00 95.56 225 VAL A C 1
ATOM 1876 O O . VAL A 1 225 ? -24.185 11.710 6.079 1.00 95.56 225 VAL A O 1
ATOM 1879 N N . GLU A 1 226 ? -23.961 11.517 3.860 1.00 95.94 226 GLU A N 1
ATOM 1880 C CA . GLU A 1 226 ? -25.250 12.151 3.546 1.00 95.94 226 GLU A CA 1
ATOM 1881 C C . GLU A 1 226 ? -26.461 11.272 3.877 1.00 95.94 226 GLU A C 1
ATOM 1883 O O . GLU A 1 226 ? -27.516 11.777 4.259 1.00 95.94 226 GLU A O 1
ATOM 1888 N N . THR A 1 227 ? -26.333 9.958 3.692 1.00 96.94 227 THR A N 1
ATOM 1889 C CA . THR A 1 227 ? -27.480 9.034 3.709 1.00 96.94 227 THR A CA 1
ATOM 1890 C C . THR A 1 227 ? -27.546 8.142 4.943 1.00 96.94 227 THR A C 1
ATOM 1892 O O . THR A 1 227 ? -28.610 7.611 5.254 1.00 96.94 227 THR A O 1
ATOM 1895 N N . GLY A 1 228 ? -26.420 7.918 5.620 1.00 96.12 228 GLY A N 1
ATOM 1896 C CA . GLY A 1 228 ? -26.277 6.899 6.658 1.00 96.12 228 GLY A CA 1
ATOM 1897 C C . GLY A 1 228 ? -26.422 5.457 6.149 1.00 96.12 228 GLY A C 1
ATOM 1898 O O . GLY A 1 228 ? -26.599 4.547 6.961 1.00 96.12 228 GLY A O 1
ATOM 1899 N N . ASP A 1 229 ? -26.373 5.208 4.831 1.00 97.50 229 ASP A N 1
ATOM 1900 C CA . ASP A 1 229 ? -26.634 3.877 4.268 1.00 97.50 229 ASP A CA 1
ATOM 1901 C C . ASP A 1 229 ? -25.551 2.862 4.671 1.00 97.50 229 ASP A C 1
ATOM 1903 O O . ASP A 1 229 ? -24.411 2.869 4.195 1.00 97.50 229 ASP A O 1
ATOM 1907 N N . VAL A 1 230 ? -25.943 1.919 5.527 1.00 96.69 230 VAL A N 1
ATOM 1908 C CA . VAL A 1 230 ? -25.082 0.856 6.057 1.00 96.69 230 VAL A CA 1
ATOM 1909 C C . VAL A 1 230 ? -24.463 -0.006 4.950 1.00 96.69 230 VAL A C 1
ATOM 1911 O O . VAL A 1 230 ? -23.374 -0.551 5.140 1.00 96.69 230 VAL A O 1
ATOM 1914 N N . ASN A 1 231 ? -25.102 -0.142 3.786 1.00 97.19 231 ASN A N 1
ATOM 1915 C CA . ASN A 1 231 ? -24.537 -0.903 2.670 1.00 97.19 231 ASN A CA 1
ATOM 1916 C C . ASN A 1 231 ? -23.343 -0.188 2.035 1.00 97.19 231 ASN A C 1
ATOM 1918 O O . ASN A 1 231 ? -22.387 -0.853 1.636 1.00 97.19 231 ASN A O 1
ATOM 1922 N N . ILE A 1 232 ? -23.352 1.146 2.008 1.00 97.06 232 ILE A N 1
ATOM 1923 C CA . ILE A 1 232 ? -22.218 1.938 1.529 1.00 97.06 232 ILE A CA 1
ATOM 1924 C C . ILE A 1 232 ? -21.048 1.816 2.511 1.00 97.06 232 ILE A C 1
ATOM 1926 O O . ILE A 1 232 ? -19.931 1.519 2.092 1.00 97.06 232 ILE A O 1
ATOM 1930 N N . LYS A 1 233 ? -21.306 1.898 3.826 1.00 97.38 233 LYS A N 1
ATOM 1931 C CA . LYS A 1 233 ? -20.272 1.635 4.845 1.00 97.38 233 LYS A CA 1
ATOM 1932 C C . LYS A 1 233 ? -19.673 0.233 4.708 1.00 97.38 233 LYS A C 1
ATOM 1934 O O . LYS A 1 233 ? -18.456 0.076 4.720 1.00 97.38 233 LYS A O 1
ATOM 1939 N N . LYS A 1 234 ? -20.512 -0.796 4.530 1.00 97.44 234 LYS A N 1
ATOM 1940 C CA . LYS A 1 234 ? -20.048 -2.174 4.285 1.00 97.44 234 LYS A CA 1
ATOM 1941 C C . LYS A 1 234 ? -19.187 -2.273 3.028 1.00 97.44 234 LYS A C 1
ATOM 1943 O O . LYS A 1 234 ? -18.203 -3.003 3.040 1.00 97.44 234 LYS A O 1
ATOM 1948 N N . ARG A 1 235 ? -19.539 -1.550 1.961 1.00 97.19 235 ARG A N 1
ATOM 1949 C CA . ARG A 1 235 ? -18.760 -1.494 0.718 1.00 97.19 235 ARG A CA 1
ATOM 1950 C C . ARG A 1 235 ? -17.376 -0.881 0.943 1.00 97.19 235 ARG A C 1
ATOM 1952 O O . ARG A 1 235 ? -16.397 -1.478 0.512 1.00 97.19 235 ARG A O 1
ATOM 1959 N N . ILE A 1 236 ? -17.290 0.233 1.673 1.00 97.88 236 ILE A N 1
ATOM 1960 C CA . ILE A 1 236 ? -16.018 0.883 2.036 1.00 97.88 236 ILE A CA 1
ATOM 1961 C C . ILE A 1 236 ? -15.136 -0.062 2.862 1.00 97.88 236 ILE A C 1
ATOM 1963 O O . ILE A 1 236 ? -13.980 -0.282 2.517 1.00 97.88 236 ILE A O 1
ATOM 1967 N N . LEU A 1 237 ? -15.694 -0.685 3.907 1.00 98.44 237 LEU A N 1
ATOM 1968 C CA . LEU A 1 237 ? -14.963 -1.651 4.740 1.00 98.44 237 LEU A CA 1
ATOM 1969 C C . LEU A 1 237 ? -14.445 -2.838 3.917 1.00 98.44 237 LEU A C 1
ATOM 1971 O O . LEU A 1 237 ? -13.316 -3.276 4.096 1.00 98.44 237 LEU A O 1
ATOM 1975 N N . LYS A 1 238 ? -15.259 -3.340 2.984 1.00 98.25 238 LYS A N 1
ATOM 1976 C CA . LYS A 1 238 ? -14.887 -4.431 2.078 1.00 98.25 238 LYS A CA 1
ATOM 1977 C C . LYS A 1 238 ? -13.748 -4.032 1.133 1.00 98.25 238 LYS A C 1
ATOM 1979 O O . LYS A 1 238 ? -12.858 -4.836 0.877 1.00 98.25 238 LYS A O 1
ATOM 1984 N N . TYR A 1 239 ? -13.779 -2.805 0.621 1.00 98.38 239 TYR A N 1
ATOM 1985 C CA . TYR A 1 239 ? -12.730 -2.271 -0.243 1.00 98.38 239 TYR A CA 1
ATOM 1986 C C . TYR A 1 239 ? -11.392 -2.144 0.499 1.00 98.38 239 TYR A C 1
ATOM 1988 O O . TYR A 1 239 ? -10.385 -2.657 0.022 1.00 98.38 239 TYR A O 1
ATOM 1996 N N . ASN A 1 240 ? -11.399 -1.567 1.699 1.00 98.69 240 ASN A N 1
ATOM 1997 C CA . ASN A 1 240 ? -10.193 -1.434 2.513 1.00 98.69 240 ASN A CA 1
ATOM 1998 C C . ASN A 1 240 ? -9.658 -2.800 2.999 1.00 98.69 240 ASN A C 1
ATOM 2000 O O . ASN A 1 240 ? -8.454 -3.039 2.978 1.00 98.69 240 ASN A O 1
ATOM 2004 N N . GLU A 1 241 ? -10.537 -3.748 3.353 1.00 98.81 241 GLU A N 1
ATOM 2005 C CA . GLU A 1 241 ? -10.132 -5.139 3.613 1.00 98.81 241 GLU A CA 1
ATOM 2006 C C . GLU A 1 241 ? -9.432 -5.759 2.391 1.00 98.81 241 GLU A C 1
ATOM 2008 O O . GLU A 1 241 ? -8.412 -6.432 2.547 1.00 98.81 241 GLU A O 1
ATOM 2013 N N . ASP A 1 242 ? -9.930 -5.506 1.175 1.00 98.75 242 ASP A N 1
ATOM 2014 C CA . ASP A 1 242 ? -9.281 -5.978 -0.052 1.00 98.75 242 ASP A CA 1
ATOM 2015 C C . ASP A 1 242 ? -7.908 -5.335 -0.276 1.00 98.75 242 ASP A C 1
ATOM 2017 O O . ASP A 1 242 ? -7.002 -6.036 -0.720 1.00 98.75 242 ASP A O 1
ATOM 2021 N N . ASP A 1 243 ? -7.714 -4.054 0.052 1.00 98.56 243 ASP A N 1
ATOM 2022 C CA . ASP A 1 243 ? -6.407 -3.386 -0.051 1.00 98.56 243 ASP A CA 1
ATOM 2023 C C . ASP A 1 243 ? -5.391 -3.963 0.963 1.00 98.56 243 ASP A C 1
ATOM 2025 O O . ASP A 1 243 ? -4.231 -4.232 0.608 1.00 98.56 243 ASP A O 1
ATOM 2029 N N . CYS A 1 244 ? -5.829 -4.301 2.184 1.00 98.81 244 CYS A N 1
ATOM 2030 C CA . CYS A 1 244 ? -5.005 -5.042 3.146 1.00 98.81 244 CYS A CA 1
ATOM 2031 C C . CYS A 1 244 ? -4.640 -6.447 2.627 1.00 98.81 244 CYS A C 1
ATOM 2033 O O . CYS A 1 244 ? -3.470 -6.845 2.663 1.00 98.81 244 CYS A O 1
ATOM 2035 N N . ILE A 1 245 ? -5.615 -7.198 2.096 1.00 98.88 245 ILE A N 1
ATOM 2036 C CA . ILE A 1 245 ? -5.376 -8.533 1.523 1.00 98.88 245 ILE A CA 1
ATOM 2037 C C . ILE A 1 245 ? -4.465 -8.442 0.299 1.00 98.88 245 ILE A C 1
ATOM 2039 O O . ILE A 1 245 ? -3.556 -9.257 0.165 1.00 98.88 245 ILE A O 1
ATOM 2043 N N . ALA A 1 246 ? -4.644 -7.457 -0.580 1.00 98.75 246 ALA A N 1
ATOM 2044 C CA . ALA A 1 246 ? -3.802 -7.251 -1.753 1.00 98.75 246 ALA A CA 1
ATOM 2045 C C . ALA A 1 246 ? -2.339 -7.023 -1.360 1.00 98.75 246 ALA A C 1
ATOM 2047 O O . ALA A 1 246 ? -1.433 -7.595 -1.972 1.00 98.75 246 ALA A O 1
ATOM 2048 N N . THR A 1 247 ? -2.106 -6.234 -0.310 1.00 98.75 247 THR A N 1
ATOM 2049 C CA . THR A 1 247 ? -0.772 -6.001 0.261 1.00 98.75 247 THR A CA 1
ATOM 2050 C C . THR A 1 247 ? -0.147 -7.316 0.740 1.00 98.75 247 THR A C 1
ATOM 2052 O O . THR A 1 247 ? 1.011 -7.604 0.426 1.00 98.75 247 THR A O 1
ATOM 2055 N N . ARG A 1 248 ? -0.938 -8.168 1.403 1.00 98.62 248 ARG A N 1
ATOM 2056 C CA . ARG A 1 248 ? -0.551 -9.521 1.834 1.00 98.62 248 ARG A CA 1
ATOM 2057 C C . ARG A 1 248 ? -0.276 -10.462 0.650 1.00 98.62 248 ARG A C 1
ATOM 2059 O O . AR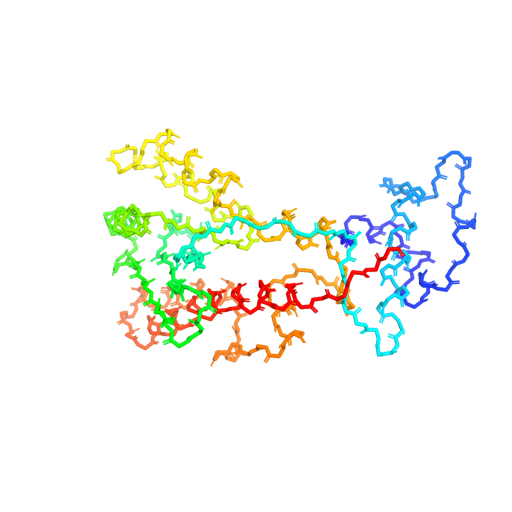G A 1 248 ? 0.757 -11.131 0.644 1.00 98.62 248 ARG A O 1
ATOM 2066 N N . VAL A 1 249 ? -1.116 -10.458 -0.397 1.00 98.81 249 VAL A N 1
ATOM 2067 C CA . VAL A 1 249 ? -0.884 -11.192 -1.667 1.00 98.81 249 VAL A CA 1
ATOM 2068 C C . VAL A 1 249 ? 0.449 -10.806 -2.265 1.00 98.81 249 VAL A C 1
ATOM 2070 O O . VAL A 1 249 ? 1.227 -11.673 -2.662 1.00 98.81 249 VAL A O 1
ATOM 2073 N N . LEU A 1 250 ? 0.702 -9.504 -2.352 1.00 98.75 250 LEU A N 1
ATOM 2074 C CA . LEU A 1 250 ? 1.907 -8.998 -2.968 1.00 98.75 250 LEU A CA 1
ATOM 2075 C C . LEU A 1 250 ? 3.150 -9.425 -2.192 1.00 98.75 250 LEU A C 1
ATOM 2077 O O . LEU A 1 250 ? 4.115 -9.860 -2.817 1.00 98.75 250 LEU A O 1
ATOM 2081 N N . LEU A 1 251 ? 3.126 -9.338 -0.860 1.00 98.56 251 LEU A N 1
ATOM 2082 C CA . LEU A 1 251 ? 4.228 -9.805 -0.024 1.00 98.56 251 LEU A CA 1
ATOM 2083 C C . LEU A 1 251 ? 4.550 -11.280 -0.292 1.00 98.56 251 LEU A C 1
ATOM 2085 O O . LEU A 1 251 ? 5.695 -11.612 -0.605 1.00 98.56 251 LEU A O 1
ATOM 2089 N N . ASP A 1 252 ? 3.544 -12.151 -0.213 1.00 98.31 252 ASP A N 1
ATOM 2090 C CA . ASP A 1 252 ? 3.734 -13.589 -0.410 1.00 98.31 252 ASP A CA 1
ATOM 2091 C C . ASP A 1 252 ? 4.221 -13.892 -1.833 1.00 98.31 252 ASP A C 1
ATOM 2093 O O . ASP A 1 252 ? 5.152 -14.674 -2.025 1.00 98.31 252 ASP A O 1
ATOM 2097 N N . GLY A 1 253 ? 3.649 -13.220 -2.835 1.00 98.12 253 GLY A N 1
ATOM 2098 C CA . GLY A 1 253 ? 4.068 -13.349 -4.227 1.00 98.12 253 GLY A CA 1
ATOM 2099 C C . GLY A 1 253 ? 5.517 -12.917 -4.448 1.00 98.12 253 GLY A C 1
ATOM 2100 O O . GLY A 1 253 ? 6.253 -13.605 -5.152 1.00 98.12 253 GLY A O 1
ATOM 2101 N N . ILE A 1 254 ? 5.954 -11.824 -3.811 1.00 98.06 254 ILE A N 1
ATOM 2102 C CA . ILE A 1 254 ? 7.343 -11.347 -3.853 1.00 98.06 254 ILE A CA 1
ATOM 2103 C C . ILE A 1 254 ? 8.306 -12.391 -3.277 1.00 98.06 254 ILE A C 1
ATOM 2105 O O . ILE A 1 254 ? 9.363 -12.629 -3.862 1.00 98.06 254 ILE A O 1
ATOM 2109 N N . CYS A 1 255 ? 7.948 -13.026 -2.160 1.00 96.50 255 CYS A N 1
ATOM 2110 C CA . CYS A 1 255 ? 8.771 -14.054 -1.517 1.00 96.50 255 CYS A CA 1
ATOM 2111 C C . CYS A 1 255 ? 8.976 -15.304 -2.391 1.00 96.50 255 CYS A C 1
ATOM 2113 O O . CYS A 1 255 ? 9.929 -16.048 -2.173 1.00 96.50 255 CYS A O 1
ATOM 2115 N N . LEU A 1 256 ? 8.112 -15.521 -3.387 1.00 96.69 256 LEU A N 1
ATOM 2116 C CA . LEU A 1 256 ? 8.186 -16.636 -4.333 1.00 96.69 256 LEU A CA 1
ATOM 2117 C C . LEU A 1 256 ? 8.886 -16.276 -5.654 1.00 96.69 256 LEU A C 1
ATOM 2119 O O . LEU A 1 256 ? 9.042 -17.140 -6.521 1.00 96.69 256 LEU A O 1
ATOM 2123 N N . LEU A 1 257 ? 9.294 -15.018 -5.845 1.00 97.25 257 LEU A N 1
ATOM 2124 C CA . LEU A 1 257 ? 9.939 -14.591 -7.083 1.00 97.25 257 LEU A CA 1
ATOM 2125 C C . LEU A 1 257 ? 11.347 -15.190 -7.227 1.00 97.25 257 LEU A C 1
ATOM 2127 O O . LEU A 1 257 ? 12.112 -15.224 -6.260 1.00 97.25 257 LEU A O 1
ATOM 2131 N N . PRO A 1 258 ? 11.743 -15.600 -8.446 1.00 96.81 258 PRO A N 1
ATOM 2132 C CA . PRO A 1 258 ? 13.101 -16.062 -8.692 1.00 96.81 258 PRO A CA 1
ATOM 2133 C C . PRO A 1 258 ? 14.095 -14.902 -8.566 1.00 96.81 258 PRO A C 1
ATOM 2135 O O . PRO A 1 258 ? 13.840 -13.796 -9.049 1.00 96.81 258 PRO A O 1
ATOM 2138 N N . LEU A 1 259 ? 15.252 -15.161 -7.954 1.00 96.00 259 LEU A N 1
ATOM 2139 C CA . LEU A 1 259 ? 16.377 -14.229 -7.963 1.00 96.00 259 LEU A CA 1
ATOM 2140 C C . LEU A 1 259 ? 17.081 -14.285 -9.319 1.00 96.00 259 LEU A C 1
ATOM 2142 O O . LEU A 1 259 ? 17.559 -15.343 -9.725 1.00 96.00 259 LEU A O 1
ATOM 2146 N N . GLN A 1 260 ? 17.154 -13.143 -9.998 1.00 87.31 260 GLN A N 1
ATOM 2147 C CA . GLN A 1 260 ? 17.895 -12.993 -11.242 1.00 87.31 260 GLN A CA 1
ATOM 2148 C C . GLN A 1 260 ? 19.145 -12.159 -10.957 1.00 87.31 260 GLN A C 1
ATOM 2150 O O . GLN A 1 260 ? 19.047 -10.977 -10.621 1.00 87.31 260 GLN A O 1
ATOM 2155 N N . ILE A 1 261 ? 20.298 -12.829 -11.029 1.00 61.84 261 ILE A N 1
ATOM 2156 C CA . ILE A 1 261 ? 21.641 -12.271 -10.813 1.00 61.84 261 ILE A CA 1
ATOM 2157 C C . ILE A 1 261 ? 22.247 -11.904 -12.164 1.00 61.84 261 ILE A C 1
ATOM 2159 O O . ILE A 1 261 ? 22.110 -12.727 -13.098 1.00 61.84 261 ILE A O 1
#

Foldseek 3Di:
DCDPLQCVQCCVPQVDLLSLLPDPQVVQDDPQAGVGPPQGPVNSVVSNVLSVQLVDPPRFKFWQDDDDAADDQKEWLWDWADQVVLRATFKIWIFIDGPLDPVRTDIDMQGQLASDPVSRLVSLLVNLVVVVVRPPYAYEYAACPVLVSNVVSCVVCVVRAPPVRSCVVCPRNRYDHCHVPPPVPTMRGSFPDPDLVGQLVVLVQDQPDPDLDSVVLNVLVVVCNVPVDVVSVVVNSSSRVSSSVSSSSNVVVSVPHHHDD

Radius of gyration: 20.88 Å; chains: 1; bounding box: 56×37×55 Å